Protein AF-A0A848KFV2-F1 (afdb_monomer_lite)

pLDDT: mean 74.49, std 20.36, range [24.44, 97.81]

Secondary structure (DSSP, 8-state):
---------HHHHHHHHHHHHHH-HHHHHHHTT-PPPSS-EEEETTEEEEHHHHHHHHHHHHHS----TTS---HHHHHHHHHHTT-EES---PPPHHHHHHHHHHHHHTTT----TT-HHHHHHHHHHHHT-GGGGT-TTTT-HHHHHHHHHHHHHT-GGGTTSSPPPTTS-HHHHHHHHHHHHSHHHHHHHHHHHHHH-SS--S---S----TT---S---STT--S------------PPPP--HHHHHHHHHHHHHHHSS---TTT---HHHHHGGGGTT--EEEESS-HHHH-S----GGGEEEE-HHHHHHHTSSSSPPPHHHHHHHHHHHHS--------

Foldseek 3Di:
DPLPDQDAALVLLVVLVVVCVVQDQVVLCVVLVHDAAAFKFWDDPLDTHRQQSSSQSRSCVVPVDGDHPVSDDDCVVSCVVCVVNVIHMGHPLDQALLLLLLLLLVCVVVVLDQDDLPDVSLQVSLVLQLVQDSCCVRHVLRSHSVVSSVLSVLLSLLAPVNCPVDHRPCPNDDSSNLSNVVCVVPVVVSNVVNVVSVVVSYPDPPDDPDDDDDPDPDPPDDDDPPDDPDDDDDDDDDDDDDDDDDPPVLLVVLQVVCCVPPVALAFPQPRDQQCVVPNPVRVSDWDWAFLPHCVSPPDDPDDSVRIGTHHPVLVVVQPPDSHGDGSVRSSVVVVVVPPDPDDDPDD

Radius of gyration: 24.57 Å; chains: 1; bounding box: 62×64×72 Å

InterPro domains:
  IPR002711 HNH endonuclease [PF01844] (267-320)
  IPR003615 HNH nuclease [SM00507] (254-316)
  IPR003615 HNH nuclease [cd00085] (267-319)
  IPR058807 ScoMcrA-like, N-terminal head domain [PF26345] (9-90)

Sequence (347 aa):
MPTTRPQFDRRSVLQAIAECDRVGRTAFLQDSNFKQARKFYLMHNGRGYDSKAIAGVAHRYATDERLEWDDFTGGEALVKRFRDLGFEVTGDDKWQWDELLLACDLLHLNAWQPLRESDDRVAALSSFLRSQSPISLYIDDFRSSSSVHHKLEDLRTAHPDRVGQGQPTKKGGELTAQMAAAFVANPDQMHANAQELWASGSLGLGDSDGLVGTPDGAPSDVDSPDALTQAVEGRVRQRLVKTRERSGALRSEKMVQARERRGTIACETCDFDFEVVYGELGAGFIHVHHVVPLHFSGEVETTLEHLVLLCANCHQMIHRGPSWKTPEELRGIILASRAPTNANPTE

Structure (mmCIF, N/CA/C/O backbone):
data_AF-A0A848KFV2-F1
#
_entry.id   AF-A0A848KFV2-F1
#
loop_
_atom_site.group_PDB
_atom_site.id
_atom_site.type_symbol
_atom_site.label_atom_id
_atom_site.label_alt_id
_atom_site.label_comp_id
_atom_site.label_asym_id
_atom_site.label_entity_id
_atom_site.label_seq_id
_atom_site.pdbx_PDB_ins_code
_atom_site.Cartn_x
_atom_site.Cartn_y
_atom_site.Cartn_z
_atom_site.occupancy
_atom_site.B_iso_or_equiv
_atom_site.auth_seq_id
_atom_site.auth_comp_id
_atom_site.auth_asym_id
_atom_site.auth_atom_id
_atom_site.pdbx_PDB_model_num
ATOM 1 N N . MET A 1 1 ? 7.689 29.200 16.874 1.00 36.62 1 MET A N 1
ATOM 2 C CA . MET A 1 1 ? 6.231 29.175 17.102 1.00 36.62 1 MET A CA 1
ATOM 3 C C . MET A 1 1 ? 5.915 27.831 17.735 1.00 36.62 1 MET A C 1
ATOM 5 O O . MET A 1 1 ? 6.436 26.848 17.213 1.00 36.62 1 MET A O 1
ATOM 9 N N . PRO A 1 2 ? 5.215 27.759 18.877 1.00 40.84 2 PRO A N 1
ATOM 10 C CA . PRO A 1 2 ? 4.899 26.475 19.487 1.00 40.84 2 PRO A CA 1
ATOM 11 C C . PRO A 1 2 ? 3.929 25.746 18.558 1.00 40.84 2 PRO A C 1
ATOM 13 O O . PRO A 1 2 ? 2.866 26.266 18.249 1.00 40.84 2 PRO A O 1
ATOM 16 N N . THR A 1 3 ? 4.325 24.581 18.057 1.00 52.91 3 THR A N 1
ATOM 17 C CA . THR A 1 3 ? 3.469 23.724 17.239 1.00 52.91 3 THR A CA 1
ATOM 18 C C . THR A 1 3 ? 2.500 23.004 18.164 1.00 52.91 3 THR A C 1
ATOM 20 O O . THR A 1 3 ? 2.851 22.011 18.807 1.00 52.91 3 THR A O 1
ATOM 23 N N . THR A 1 4 ? 1.285 23.530 18.291 1.00 61.53 4 THR A N 1
ATOM 24 C CA . THR A 1 4 ? 0.241 22.884 19.084 1.00 61.53 4 THR A CA 1
ATOM 25 C C . THR A 1 4 ? -0.080 21.541 18.441 1.00 61.53 4 THR A C 1
ATOM 27 O O . THR A 1 4 ? -0.542 21.460 17.304 1.00 61.53 4 THR A O 1
ATOM 30 N N . ARG A 1 5 ? 0.224 20.443 19.141 1.00 70.62 5 ARG A N 1
ATOM 31 C CA . ARG A 1 5 ? -0.117 19.105 18.653 1.00 70.62 5 ARG A CA 1
ATOM 32 C C . ARG A 1 5 ? -1.643 18.986 18.660 1.00 70.62 5 ARG A C 1
ATOM 34 O O . ARG A 1 5 ? -2.226 19.143 19.733 1.00 70.62 5 ARG A O 1
ATOM 41 N N . PRO A 1 6 ? -2.287 18.678 17.524 1.00 78.56 6 PRO A N 1
ATOM 42 C CA . PRO A 1 6 ? -3.735 18.582 17.484 1.00 78.56 6 PRO A CA 1
ATOM 43 C C . PRO A 1 6 ? -4.195 17.438 18.396 1.00 78.56 6 PRO A C 1
ATOM 45 O O . PRO A 1 6 ? -3.734 16.298 18.284 1.00 78.56 6 PRO A O 1
ATOM 48 N N . GLN A 1 7 ? -5.079 17.768 19.331 1.00 87.38 7 GLN A N 1
ATOM 49 C CA . GLN A 1 7 ? -5.690 16.830 20.272 1.00 87.38 7 GLN A CA 1
ATOM 50 C C . GLN A 1 7 ? -7.103 16.501 19.806 1.00 87.38 7 GLN A C 1
ATOM 52 O O . GLN A 1 7 ? -7.954 17.378 19.786 1.00 87.38 7 GLN A O 1
ATOM 57 N N . PHE A 1 8 ? -7.343 15.256 19.413 1.00 92.31 8 PHE A N 1
ATOM 58 C CA . PHE A 1 8 ? -8.659 14.770 19.006 1.00 92.31 8 PHE A CA 1
ATOM 59 C C . PHE A 1 8 ? -8.759 13.261 19.244 1.00 92.31 8 PHE A C 1
ATOM 61 O O . PHE A 1 8 ? -7.736 12.561 19.326 1.00 92.31 8 PHE A O 1
ATOM 68 N N . ASP A 1 9 ? -9.983 12.759 19.358 1.00 92.88 9 ASP A N 1
ATOM 69 C CA . ASP A 1 9 ? -10.293 11.343 19.521 1.00 92.88 9 ASP A CA 1
ATOM 70 C C . ASP A 1 9 ? -11.142 10.834 18.348 1.00 92.88 9 ASP A C 1
ATOM 72 O O . ASP A 1 9 ? -11.451 11.560 17.402 1.00 92.88 9 ASP A O 1
ATOM 76 N N . ARG A 1 10 ? -11.504 9.549 18.372 1.00 92.25 10 ARG A N 1
ATOM 77 C CA . ARG A 1 10 ? -12.282 8.958 17.279 1.00 92.25 10 ARG A CA 1
ATOM 78 C C . ARG A 1 10 ? -13.655 9.622 17.129 1.00 92.25 10 ARG A C 1
ATOM 80 O O . ARG A 1 10 ? -14.129 9.779 16.007 1.00 92.25 10 ARG A O 1
ATOM 87 N N . ARG A 1 11 ? -14.295 10.005 18.236 1.00 95.62 11 ARG A N 1
ATOM 88 C CA . ARG A 1 11 ? -15.631 10.609 18.237 1.00 95.62 11 ARG A CA 1
ATOM 89 C C . ARG A 1 11 ? -15.591 11.999 17.612 1.00 95.62 11 ARG A C 1
ATOM 91 O O . ARG A 1 11 ? -16.416 12.283 16.748 1.00 95.62 11 ARG A O 1
ATOM 98 N N . SER A 1 12 ? -14.625 12.827 17.995 1.00 95.44 12 SER A N 1
ATOM 99 C CA . SER A 1 12 ? -14.505 14.191 17.487 1.00 95.44 12 SER A CA 1
ATOM 100 C C . SER A 1 12 ? -14.145 14.225 15.996 1.00 95.44 12 SER A C 1
ATOM 102 O O . SER A 1 12 ? -14.629 15.083 15.259 1.00 95.44 12 SER A O 1
ATOM 104 N N . VAL A 1 13 ? -13.402 13.224 15.506 1.00 95.62 13 VAL A N 1
ATOM 105 C CA . VAL A 1 13 ? -13.166 13.026 14.065 1.00 95.62 13 VAL A CA 1
ATOM 106 C C . VAL A 1 13 ? -14.455 12.687 13.313 1.00 95.62 13 VAL A C 1
ATOM 108 O O . VAL A 1 13 ? -14.715 13.281 12.270 1.00 95.62 13 VAL A O 1
ATOM 111 N N . LEU A 1 14 ? -15.296 11.788 13.834 1.00 92.38 14 LEU A N 1
ATOM 112 C CA . LEU A 1 14 ? -16.588 11.481 13.202 1.00 92.38 14 LEU A CA 1
ATOM 113 C C . LEU A 1 14 ? -17.525 12.694 13.186 1.00 92.38 14 LEU A C 1
ATOM 115 O O . LEU A 1 14 ? -18.246 12.888 12.212 1.00 92.38 14 LEU A O 1
ATOM 119 N N . GLN A 1 15 ? -17.496 13.532 14.226 1.00 95.56 15 GLN A N 1
ATOM 120 C CA . GLN A 1 15 ? -18.260 14.784 14.250 1.00 95.56 15 GLN A CA 1
ATOM 121 C C . GLN A 1 15 ? -17.776 15.762 13.174 1.00 95.56 15 GLN A C 1
ATOM 123 O O . GLN A 1 15 ? -18.596 16.340 12.464 1.00 95.56 15 GLN A O 1
ATOM 128 N N . ALA A 1 16 ? -16.459 15.900 12.999 1.00 95.81 16 ALA A N 1
ATOM 129 C CA . ALA A 1 16 ? -15.881 16.715 11.933 1.00 95.81 16 ALA A CA 1
ATOM 130 C C . ALA A 1 16 ? -16.256 16.200 10.531 1.00 95.81 16 ALA A C 1
ATOM 132 O O . ALA A 1 16 ? -16.573 16.997 9.649 1.00 95.81 16 ALA A O 1
ATOM 133 N N . ILE A 1 17 ? -16.270 14.877 10.333 1.00 92.31 17 ILE A N 1
ATOM 134 C CA . ILE A 1 17 ? -16.731 14.249 9.086 1.00 92.31 17 ILE A CA 1
ATOM 135 C C . ILE A 1 17 ? -18.209 14.563 8.839 1.00 92.31 17 ILE A C 1
ATOM 137 O O . ILE A 1 17 ? -18.549 15.059 7.768 1.00 92.31 17 ILE A O 1
ATOM 141 N N . ALA A 1 18 ? -19.073 14.351 9.835 1.00 89.94 18 ALA A N 1
ATOM 142 C CA . ALA A 1 18 ? -20.504 14.622 9.720 1.00 89.94 18 ALA A CA 1
ATOM 143 C C . ALA A 1 18 ? -20.797 16.107 9.437 1.00 89.94 18 ALA A C 1
ATOM 145 O O . ALA A 1 18 ? -21.705 16.432 8.672 1.00 89.94 18 ALA A O 1
ATOM 146 N N . GLU A 1 19 ? -20.017 17.024 10.018 1.00 93.88 19 GLU A N 1
ATOM 147 C CA . GLU A 1 19 ? -20.095 18.449 9.694 1.00 93.88 19 GLU A CA 1
ATOM 148 C C . GLU A 1 19 ? -19.719 18.706 8.233 1.00 93.88 19 GLU A C 1
ATOM 150 O O . GLU A 1 19 ? -20.485 19.366 7.532 1.00 93.88 19 GLU A O 1
ATOM 155 N N . CYS A 1 20 ? -18.600 18.147 7.763 1.00 90.56 20 CYS A N 1
ATOM 156 C CA . CYS A 1 20 ? -18.155 18.260 6.374 1.00 90.56 20 CYS A CA 1
ATOM 157 C C . CYS A 1 20 ? -19.189 17.698 5.386 1.00 90.56 20 CYS A C 1
ATOM 159 O O . CYS A 1 20 ? -19.472 18.330 4.368 1.00 90.56 20 CYS A O 1
ATOM 161 N N . ASP A 1 21 ? -19.812 16.563 5.707 1.00 84.44 21 ASP A N 1
ATOM 162 C CA . ASP A 1 21 ? -20.875 15.970 4.893 1.00 84.44 21 ASP A CA 1
ATOM 163 C C . ASP A 1 21 ? -22.123 16.860 4.833 1.00 84.44 21 ASP A C 1
ATOM 165 O O . ASP A 1 21 ? -22.719 17.014 3.767 1.00 84.44 21 ASP A O 1
ATOM 169 N N . ARG A 1 22 ? -22.498 17.485 5.957 1.00 90.25 22 ARG A N 1
ATOM 170 C CA . ARG A 1 22 ? -23.672 18.362 6.056 1.00 90.25 22 ARG A CA 1
ATOM 171 C C . ARG A 1 22 ? -23.498 19.679 5.300 1.00 90.25 22 ARG A C 1
ATOM 173 O O . ARG A 1 22 ? -24.454 20.149 4.689 1.00 90.25 22 ARG A O 1
ATOM 180 N N . VAL A 1 23 ? -22.325 20.311 5.391 1.00 88.50 23 VAL A N 1
ATOM 181 C CA . VAL A 1 23 ? -22.075 21.638 4.784 1.00 88.50 23 VAL A CA 1
ATOM 182 C C . VAL A 1 23 ? -21.467 21.551 3.384 1.00 88.50 23 VAL A C 1
ATOM 184 O O . VAL A 1 23 ? -21.531 22.509 2.617 1.00 88.50 23 VAL A O 1
ATOM 187 N N . GLY A 1 24 ? -20.903 20.398 3.030 1.00 82.12 24 GLY A N 1
ATOM 188 C CA . GLY A 1 24 ? -20.165 20.188 1.795 1.00 82.12 24 GLY A CA 1
ATOM 189 C C . GLY A 1 24 ? -18.708 20.648 1.890 1.00 82.12 24 GLY A C 1
ATOM 190 O O . GLY A 1 24 ? -18.368 21.636 2.540 1.00 82.12 24 GLY A O 1
ATOM 191 N N . ARG A 1 25 ? -17.827 19.941 1.174 1.00 83.44 25 ARG A N 1
ATOM 192 C CA . ARG A 1 25 ? -16.364 20.106 1.239 1.00 83.44 25 ARG A CA 1
ATOM 193 C C . ARG A 1 25 ? -15.884 21.544 1.015 1.00 83.44 25 ARG A C 1
ATOM 195 O O . ARG A 1 25 ? -15.031 22.021 1.756 1.00 83.44 25 ARG A O 1
ATOM 202 N N . THR A 1 26 ? -16.417 22.238 0.007 1.00 84.31 26 THR A N 1
ATOM 203 C CA . THR A 1 26 ? -16.001 23.616 -0.311 1.00 84.31 26 THR A CA 1
ATOM 204 C C . THR A 1 26 ? -16.318 24.576 0.832 1.00 84.31 26 THR A C 1
ATOM 206 O O . THR A 1 26 ? -15.444 25.342 1.232 1.00 84.31 26 THR A O 1
ATOM 209 N N . ALA A 1 27 ? -17.535 24.504 1.382 1.00 85.69 27 ALA A N 1
ATOM 210 C CA . ALA A 1 27 ? -17.944 25.352 2.497 1.00 85.69 27 ALA A CA 1
ATOM 211 C C . ALA A 1 27 ? -17.160 24.994 3.767 1.00 85.69 27 ALA A C 1
ATOM 213 O O . ALA A 1 27 ? -16.642 25.875 4.439 1.00 85.69 27 ALA A O 1
ATOM 214 N N . PHE A 1 28 ? -16.957 23.698 4.027 1.00 90.81 28 PHE A N 1
ATOM 215 C CA . PHE A 1 28 ? -16.182 23.210 5.170 1.00 90.81 28 PHE A CA 1
ATOM 216 C C . PHE A 1 28 ? -14.749 23.762 5.200 1.00 90.81 28 PHE A C 1
ATOM 218 O O . PHE A 1 28 ? -14.267 24.191 6.250 1.00 90.81 28 PHE A O 1
ATOM 225 N N . LEU A 1 29 ? -14.071 23.772 4.045 1.00 88.31 29 LEU A N 1
ATOM 226 C CA . LEU A 1 29 ? -12.719 24.318 3.909 1.00 88.31 29 LEU A CA 1
ATOM 227 C C . LEU A 1 29 ? -12.689 25.838 4.106 1.00 88.31 29 LEU A C 1
ATOM 229 O O . LEU A 1 29 ? -11.779 26.338 4.764 1.00 88.31 29 LEU A O 1
ATOM 233 N N . GLN A 1 30 ? -13.677 26.560 3.571 1.00 87.12 30 GLN A N 1
ATOM 234 C CA . GLN A 1 30 ? -13.789 28.013 3.732 1.00 87.12 30 GLN A CA 1
ATOM 235 C C . GLN A 1 30 ? -14.064 28.404 5.189 1.00 87.12 30 GLN A C 1
ATOM 237 O O . GLN A 1 30 ? -13.324 29.210 5.748 1.00 87.12 30 GLN A O 1
ATOM 242 N N . ASP A 1 31 ? -15.062 27.784 5.821 1.00 80.81 31 ASP A N 1
ATOM 243 C CA . ASP A 1 31 ? -15.493 28.086 7.193 1.00 80.81 31 ASP A CA 1
ATOM 244 C C . ASP A 1 31 ? -14.424 27.741 8.233 1.00 80.81 31 ASP A C 1
ATOM 246 O O . ASP A 1 31 ? -14.322 28.383 9.280 1.00 80.81 31 ASP A O 1
ATOM 250 N N . SER A 1 32 ? -13.614 26.724 7.938 1.00 77.56 32 SER A N 1
ATOM 251 C CA . SER A 1 32 ? -12.517 26.285 8.800 1.00 77.56 32 SER A CA 1
ATOM 252 C C . SER A 1 32 ? -11.172 26.918 8.423 1.00 77.56 32 SER A C 1
ATOM 254 O O . SER A 1 32 ? -10.175 26.597 9.053 1.00 77.56 32 SER A O 1
ATOM 256 N N . ASN A 1 33 ? -11.128 27.781 7.398 1.00 86.06 33 ASN A N 1
ATOM 257 C CA . ASN A 1 33 ? -9.921 28.447 6.892 1.00 86.06 33 ASN A CA 1
ATOM 258 C C . ASN A 1 33 ? -8.767 27.484 6.508 1.00 86.06 33 ASN A C 1
ATOM 260 O O . ASN A 1 33 ? -7.575 27.772 6.653 1.00 86.06 33 ASN A O 1
ATOM 264 N N . PHE A 1 34 ? -9.121 26.329 5.937 1.00 87.50 34 PHE A N 1
ATOM 265 C CA . PHE A 1 34 ? -8.169 25.354 5.401 1.00 87.50 34 PHE A CA 1
ATOM 266 C C . PHE A 1 34 ? -8.128 25.372 3.873 1.00 87.50 34 PHE A C 1
ATOM 268 O O . PHE A 1 34 ? -9.098 25.668 3.180 1.00 87.50 34 PHE A O 1
ATOM 275 N N . LYS A 1 35 ? -6.975 24.978 3.327 1.00 86.19 35 LYS A N 1
ATOM 276 C CA . LYS A 1 35 ? -6.808 24.701 1.895 1.00 86.19 35 LYS A CA 1
ATOM 277 C C . LYS A 1 35 ? -7.001 23.216 1.615 1.00 86.19 35 LYS A C 1
ATOM 279 O O . LYS A 1 35 ? -6.773 22.380 2.490 1.00 86.19 35 LYS A O 1
ATOM 284 N N . GLN A 1 36 ? -7.325 22.903 0.363 1.00 84.06 36 GLN A N 1
ATOM 285 C CA . GLN A 1 36 ? -7.373 21.532 -0.131 1.00 84.06 36 GLN A CA 1
ATOM 286 C C . GLN A 1 36 ? -6.058 20.784 0.151 1.00 84.06 36 GLN A C 1
ATOM 288 O O . GLN A 1 36 ? -4.952 21.309 -0.039 1.00 84.06 36 GLN A O 1
ATOM 293 N N . ALA A 1 37 ? -6.181 19.542 0.608 1.00 83.12 37 ALA A N 1
ATOM 294 C CA . ALA A 1 37 ? -5.068 18.653 0.853 1.00 83.12 37 ALA A CA 1
ATOM 295 C C . ALA A 1 37 ? -4.404 18.240 -0.466 1.00 83.12 37 ALA A C 1
ATOM 297 O O . ALA A 1 37 ? -5.057 17.921 -1.453 1.00 83.12 37 ALA A O 1
ATOM 298 N N . ARG A 1 38 ? -3.069 18.215 -0.466 1.00 75.50 38 ARG A N 1
ATOM 299 C CA . ARG A 1 38 ? -2.275 17.805 -1.638 1.00 75.50 38 ARG A CA 1
ATOM 300 C C . ARG A 1 38 ? -1.805 16.352 -1.594 1.00 75.50 38 ARG A C 1
ATOM 302 O O . ARG A 1 38 ? -1.397 15.823 -2.613 1.00 75.50 38 ARG A O 1
ATOM 309 N N . LYS A 1 39 ? -1.786 15.733 -0.408 1.00 75.44 39 LYS A N 1
ATOM 310 C CA . LYS A 1 39 ? -1.131 14.428 -0.194 1.00 75.44 39 LYS A CA 1
ATOM 311 C C . LYS A 1 39 ? -1.906 13.491 0.729 1.00 75.44 39 LYS A C 1
ATOM 313 O O . LYS A 1 39 ? -2.009 12.301 0.456 1.00 75.44 39 LYS A O 1
ATOM 318 N N . PHE A 1 40 ? -2.430 14.025 1.828 1.00 83.88 40 PHE A N 1
ATOM 319 C CA . PHE A 1 40 ? -3.034 13.225 2.888 1.00 83.88 40 PHE A CA 1
ATOM 320 C C . PHE A 1 40 ? -4.536 13.493 2.963 1.00 83.88 40 PHE A C 1
ATOM 322 O O . PHE A 1 40 ? -4.955 14.606 3.277 1.00 83.88 40 PHE A O 1
ATOM 329 N N . TYR A 1 41 ? -5.314 12.453 2.717 1.00 84.69 41 TYR A N 1
ATOM 330 C CA . TYR A 1 41 ? -6.761 12.408 2.794 1.00 84.69 41 TYR A CA 1
ATOM 331 C C . TYR A 1 41 ? -7.163 11.343 3.805 1.00 84.69 41 TYR A C 1
ATOM 333 O O . TYR A 1 41 ? -6.629 10.238 3.790 1.00 84.69 41 TYR A O 1
ATOM 341 N N . LEU A 1 42 ? -8.080 11.682 4.699 1.00 87.38 42 LEU A N 1
ATOM 342 C CA . LEU A 1 42 ? -8.732 10.722 5.579 1.00 87.38 42 LEU A CA 1
ATOM 343 C C . LEU A 1 42 ? -9.807 9.986 4.773 1.00 87.38 42 LEU A C 1
ATOM 345 O O . LEU A 1 42 ? -10.619 10.646 4.129 1.00 87.38 42 LEU A O 1
ATOM 349 N N . MET A 1 43 ? -9.825 8.657 4.814 1.00 80.75 43 MET A N 1
ATOM 350 C CA . MET A 1 43 ? -10.820 7.840 4.122 1.00 80.75 43 MET A CA 1
ATOM 351 C C . MET A 1 43 ? -11.886 7.364 5.111 1.00 80.75 43 MET A C 1
ATOM 353 O O . MET A 1 43 ? -11.577 6.781 6.152 1.00 80.75 43 MET A O 1
ATOM 357 N N . HIS A 1 44 ? -13.154 7.613 4.787 1.00 78.06 44 HIS A N 1
ATOM 358 C CA . HIS A 1 44 ? -14.296 7.139 5.566 1.00 78.06 44 HIS A CA 1
ATOM 359 C C . HIS A 1 44 ? -15.481 6.843 4.641 1.00 78.06 44 HIS A C 1
ATOM 361 O O . HIS A 1 44 ? -15.849 7.684 3.825 1.00 78.06 44 HIS A O 1
ATOM 367 N N . ASN A 1 45 ? -16.054 5.637 4.737 1.00 72.31 45 ASN A N 1
ATOM 368 C CA . ASN A 1 45 ? -17.174 5.167 3.904 1.00 72.31 45 ASN A CA 1
ATOM 369 C C . ASN A 1 45 ? -16.960 5.401 2.395 1.00 72.31 45 ASN A C 1
ATOM 371 O O . ASN A 1 45 ? -17.842 5.882 1.689 1.00 72.31 45 ASN A O 1
ATOM 375 N N . GLY A 1 46 ? -15.746 5.116 1.907 1.00 63.16 46 GLY A N 1
ATOM 376 C CA . GLY A 1 46 ? -15.376 5.285 0.497 1.00 63.16 46 GLY A CA 1
ATOM 377 C C . GLY A 1 46 ? -15.166 6.736 0.043 1.00 63.16 46 GLY A C 1
ATOM 378 O O . GLY A 1 46 ? -14.881 6.960 -1.130 1.00 63.16 46 GLY A O 1
ATOM 379 N N . ARG A 1 47 ? -15.268 7.722 0.945 1.00 71.38 47 ARG A N 1
ATOM 380 C CA . ARG A 1 47 ? -15.057 9.147 0.652 1.00 71.38 47 ARG A CA 1
ATOM 381 C C . ARG A 1 47 ? -13.759 9.653 1.277 1.00 71.38 47 ARG A C 1
ATOM 383 O O . ARG A 1 47 ? -13.397 9.262 2.386 1.00 71.38 47 ARG A O 1
ATOM 390 N N . GLY A 1 48 ? -13.070 10.529 0.554 1.00 79.44 48 GLY A N 1
ATOM 391 C CA . GLY A 1 48 ? -11.849 11.202 0.988 1.00 79.44 48 GLY A CA 1
ATOM 392 C C . GLY A 1 48 ? -12.116 12.600 1.547 1.00 79.44 48 GLY A C 1
ATOM 393 O O . GLY A 1 48 ? -12.823 13.399 0.931 1.00 79.44 48 GLY A O 1
ATOM 394 N N . TYR A 1 49 ? -11.496 12.909 2.685 1.00 87.06 49 TYR A N 1
ATOM 395 C CA . TYR A 1 49 ? -11.616 14.184 3.395 1.00 87.06 49 TYR A CA 1
ATOM 396 C C . TYR A 1 49 ? -10.240 14.813 3.629 1.00 87.06 49 TYR A C 1
ATOM 398 O O . TYR A 1 49 ? -9.271 14.112 3.920 1.00 87.06 49 TYR A O 1
ATOM 406 N N . ASP A 1 50 ? -10.127 16.138 3.525 1.00 89.94 50 ASP A N 1
ATOM 407 C CA . ASP A 1 50 ? -8.858 16.852 3.702 1.00 89.94 50 ASP A CA 1
ATOM 408 C C . ASP A 1 50 ? -8.335 16.684 5.141 1.00 89.94 50 ASP A C 1
ATOM 410 O O . ASP A 1 50 ? -8.896 17.235 6.091 1.00 89.94 50 ASP A O 1
ATOM 414 N N . SER A 1 51 ? -7.251 15.917 5.319 1.00 89.88 51 SER A N 1
ATOM 415 C CA . SER A 1 51 ? -6.884 15.383 6.641 1.00 89.88 51 SER A CA 1
ATOM 416 C C . SER A 1 51 ? -6.581 16.466 7.679 1.00 89.88 51 SER A C 1
ATOM 418 O O . SER A 1 51 ? -6.968 16.328 8.837 1.00 89.88 51 SER A O 1
ATOM 420 N N . LYS A 1 52 ? -5.947 17.574 7.270 1.00 90.88 52 LYS A N 1
ATOM 421 C CA . LYS A 1 52 ? -5.689 18.731 8.145 1.00 90.88 52 LYS A CA 1
ATOM 422 C C . LYS A 1 52 ? -6.968 19.455 8.557 1.00 90.88 52 LYS A C 1
ATOM 424 O O . LYS A 1 52 ? -7.097 19.815 9.719 1.00 90.88 52 LYS A O 1
ATOM 429 N N . ALA A 1 53 ? -7.906 19.636 7.629 1.00 92.19 53 ALA A N 1
ATOM 430 C CA . ALA A 1 53 ? -9.160 20.322 7.915 1.00 92.19 53 ALA A CA 1
ATOM 431 C C . ALA A 1 53 ? -10.016 19.503 8.890 1.00 92.19 53 ALA A C 1
ATOM 433 O O . ALA A 1 53 ? -10.496 20.033 9.890 1.00 92.19 53 ALA A O 1
ATOM 434 N N . ILE A 1 54 ? -10.117 18.187 8.662 1.00 94.69 54 ILE A N 1
ATOM 435 C CA . ILE A 1 54 ? -10.784 17.282 9.604 1.00 94.69 54 ILE A CA 1
ATOM 436 C C . ILE A 1 54 ? -10.101 17.318 10.968 1.00 94.69 54 ILE A C 1
ATOM 438 O O . ILE A 1 54 ? -10.786 17.408 11.977 1.00 94.69 54 ILE A O 1
ATOM 442 N N . ALA A 1 55 ? -8.770 17.295 11.020 1.00 93.38 55 ALA A N 1
ATOM 443 C CA . ALA A 1 55 ? -8.038 17.352 12.280 1.00 93.38 55 ALA A CA 1
ATOM 444 C C . ALA A 1 55 ? -8.260 18.660 13.051 1.00 93.38 55 ALA A C 1
ATOM 446 O O . ALA A 1 55 ? -8.427 18.620 14.267 1.00 93.38 55 ALA A O 1
ATOM 447 N N . GLY A 1 56 ? -8.281 19.806 12.362 1.00 92.56 56 GLY A N 1
ATOM 448 C CA . GLY A 1 56 ? -8.539 21.110 12.976 1.00 92.56 56 GLY A CA 1
ATOM 449 C C . GLY A 1 56 ? -9.948 21.206 13.558 1.00 92.56 56 GLY A C 1
ATOM 450 O O . GLY A 1 56 ? -10.124 21.616 14.704 1.00 92.56 56 GLY A O 1
ATOM 451 N N . VAL A 1 57 ? -10.954 20.737 12.818 1.00 93.94 57 VAL A N 1
ATOM 452 C CA . VAL A 1 57 ? -12.342 20.713 13.302 1.00 93.94 57 VAL A CA 1
ATOM 453 C C . VAL A 1 57 ? -12.547 19.667 14.402 1.00 93.94 57 VAL A C 1
ATOM 455 O O . VAL A 1 57 ? -13.228 19.934 15.389 1.00 93.94 57 VAL A O 1
ATOM 458 N N . ALA A 1 58 ? -11.920 18.497 14.289 1.00 94.94 58 ALA A N 1
ATOM 459 C CA . ALA A 1 58 ? -11.962 17.463 15.320 1.00 94.94 58 ALA A CA 1
ATOM 460 C C . ALA A 1 58 ? -11.284 17.913 16.619 1.00 94.94 58 ALA A C 1
ATOM 462 O O . ALA A 1 58 ? -11.706 17.502 17.700 1.00 94.94 58 ALA A O 1
ATOM 463 N N . HIS A 1 59 ? -10.250 18.751 16.524 1.00 93.25 59 HIS A N 1
ATOM 464 C CA . HIS A 1 59 ? -9.637 19.382 17.685 1.00 93.25 59 HIS A CA 1
ATOM 465 C C . HIS A 1 59 ? -10.614 20.329 18.374 1.00 93.25 59 HIS A C 1
ATOM 467 O O . HIS A 1 59 ? -10.864 20.170 19.562 1.00 93.25 59 HIS A O 1
ATOM 473 N N . ARG A 1 60 ? -11.271 21.207 17.606 1.00 93.62 60 ARG A N 1
ATOM 474 C CA . ARG A 1 60 ? -12.317 22.104 18.116 1.00 93.62 60 ARG A CA 1
ATOM 475 C C . ARG A 1 60 ? -13.426 21.356 18.850 1.00 93.62 60 ARG A C 1
ATOM 477 O O . ARG A 1 60 ? -13.838 21.788 19.914 1.00 93.62 60 ARG A O 1
ATOM 484 N N . TYR A 1 61 ? -13.877 20.216 18.329 1.00 93.38 61 TYR A N 1
ATOM 485 C CA . TYR A 1 61 ? -14.869 19.380 19.017 1.00 93.38 61 TYR A CA 1
ATOM 486 C C . TYR A 1 61 ? -14.369 18.745 20.323 1.00 93.38 61 TYR A C 1
ATOM 488 O O . TYR A 1 61 ? -15.186 18.373 21.160 1.00 93.38 61 TYR A O 1
ATOM 496 N N . ALA A 1 62 ? -13.056 18.571 20.480 1.00 92.56 62 ALA A N 1
ATOM 497 C CA . ALA A 1 62 ? -12.455 17.936 21.648 1.00 92.56 62 ALA A CA 1
ATOM 498 C C . ALA A 1 62 ? -12.009 18.939 22.727 1.00 92.56 62 ALA A C 1
ATOM 500 O O . ALA A 1 62 ? -11.981 18.576 23.900 1.00 92.56 62 ALA A O 1
ATOM 501 N N . THR A 1 63 ? -11.631 20.162 22.345 1.00 90.94 63 THR A N 1
ATOM 502 C CA . THR A 1 63 ? -10.993 21.144 23.242 1.00 90.94 63 THR A CA 1
ATOM 503 C C . THR A 1 63 ? -11.673 22.511 23.271 1.00 90.94 63 THR A C 1
ATOM 505 O O . THR A 1 63 ? -11.255 23.357 24.053 1.00 90.94 63 THR A O 1
ATOM 508 N N . ASP A 1 64 ? -12.675 22.754 22.419 1.00 88.31 64 ASP A N 1
ATOM 509 C CA . ASP A 1 64 ? -13.258 24.075 22.128 1.00 88.31 64 ASP A CA 1
ATOM 510 C C . ASP A 1 64 ? -12.262 25.114 21.555 1.00 88.31 64 ASP A C 1
ATOM 512 O O . ASP A 1 64 ? -12.630 26.262 21.291 1.00 88.31 64 ASP A O 1
ATOM 516 N N . GLU A 1 65 ? -11.018 24.717 21.264 1.00 88.75 65 GLU A N 1
ATOM 517 C CA . GLU A 1 65 ? -9.989 25.569 20.659 1.00 88.75 65 GLU A CA 1
ATOM 518 C C . GLU A 1 65 ? -9.945 25.408 19.131 1.00 88.75 65 GLU A C 1
ATOM 520 O O . GLU A 1 65 ? -10.156 24.326 18.580 1.00 88.75 65 GLU A O 1
ATOM 525 N N . ARG A 1 66 ? -9.657 26.495 18.406 1.00 86.00 66 ARG A N 1
ATOM 526 C CA . ARG A 1 66 ? -9.509 26.462 16.942 1.00 86.00 66 ARG A CA 1
ATOM 527 C C . ARG A 1 66 ? -8.042 26.316 16.554 1.00 86.00 66 ARG A C 1
ATOM 529 O O . ARG A 1 66 ? -7.205 27.043 17.075 1.00 86.00 66 ARG A O 1
ATOM 536 N N . LEU A 1 67 ? -7.778 25.420 15.603 1.00 87.25 67 LEU A N 1
ATOM 537 C CA . LEU A 1 67 ? -6.494 25.315 14.910 1.00 87.25 67 LEU A CA 1
ATOM 538 C C . LEU A 1 67 ? -6.653 25.715 13.448 1.00 87.25 67 LEU A C 1
ATOM 540 O O . LEU A 1 67 ? -7.655 25.381 12.812 1.00 87.25 67 LEU A O 1
ATOM 544 N N . GLU A 1 68 ? -5.624 26.365 12.931 1.00 81.19 68 GLU A N 1
ATOM 545 C CA . GLU A 1 68 ? -5.497 26.875 11.573 1.00 81.19 68 GLU A CA 1
ATOM 546 C C . GLU A 1 68 ? -4.491 26.037 10.769 1.00 81.19 68 GLU A C 1
ATOM 548 O O . GLU A 1 68 ? -3.806 25.150 11.281 1.00 81.19 68 GLU A O 1
ATOM 553 N N . TRP A 1 69 ? -4.396 26.271 9.459 1.00 77.44 69 TRP A N 1
ATOM 554 C CA . TRP A 1 69 ? -3.556 25.453 8.570 1.00 77.44 69 TRP A CA 1
ATOM 555 C C . TRP A 1 69 ? -2.051 25.485 8.902 1.00 77.44 69 TRP A C 1
ATOM 557 O O . TRP A 1 69 ? -1.334 24.531 8.555 1.00 77.44 69 TRP A O 1
ATOM 567 N N . ASP A 1 70 ? -1.575 26.562 9.527 1.00 80.88 70 ASP A N 1
ATOM 568 C CA . ASP A 1 70 ? -0.188 26.822 9.921 1.00 80.88 70 ASP A CA 1
ATOM 569 C C . ASP A 1 70 ? 0.192 26.199 11.273 1.00 80.88 70 ASP A C 1
ATOM 571 O O . ASP A 1 70 ? 1.379 25.965 11.511 1.00 80.88 70 ASP A O 1
ATOM 575 N N . ASP A 1 71 ? -0.789 25.781 12.078 1.00 79.62 71 ASP A N 1
ATOM 576 C CA . ASP A 1 71 ? -0.565 24.993 13.298 1.00 79.62 71 ASP A CA 1
ATOM 577 C C . ASP A 1 71 ? -0.085 23.558 13.001 1.00 79.62 71 ASP A C 1
ATOM 579 O O . ASP A 1 71 ? 0.468 22.865 13.859 1.00 79.62 71 ASP A O 1
ATOM 583 N N . PHE A 1 72 ? -0.248 23.090 11.757 1.00 77.44 72 PHE A N 1
ATOM 584 C CA . PHE A 1 72 ? 0.106 21.730 11.346 1.00 77.44 72 PHE A CA 1
ATOM 585 C C . PHE A 1 72 ? 1.459 21.657 10.628 1.00 77.44 72 PHE A C 1
ATOM 587 O O . PHE A 1 72 ? 1.555 21.895 9.414 1.00 77.44 72 PHE A O 1
ATOM 594 N N . THR A 1 73 ? 2.485 21.160 11.323 1.00 68.19 73 THR A N 1
ATOM 595 C CA . THR A 1 73 ? 3.795 20.823 10.738 1.00 68.19 73 THR A CA 1
ATOM 596 C C . THR A 1 73 ? 3.928 19.332 10.428 1.00 68.19 73 THR A C 1
ATOM 598 O O . THR A 1 73 ? 3.911 18.510 11.341 1.00 68.19 73 THR A O 1
ATOM 601 N N . GLY A 1 74 ? 4.133 18.991 9.150 1.00 63.66 74 GLY A N 1
ATOM 602 C CA . GLY A 1 74 ? 4.330 17.608 8.692 1.00 63.66 74 GLY A CA 1
ATOM 603 C C . GLY A 1 74 ? 3.048 16.764 8.742 1.00 63.66 74 GLY A C 1
ATOM 604 O O . GLY A 1 74 ? 2.371 16.678 9.759 1.00 63.66 74 GLY A O 1
ATOM 605 N N . GLY A 1 75 ? 2.676 16.131 7.626 1.00 70.94 75 GLY A N 1
ATOM 606 C CA . GLY A 1 75 ? 1.446 15.326 7.572 1.00 70.94 75 GLY A CA 1
ATOM 607 C C . GLY A 1 75 ? 1.560 13.948 8.234 1.00 70.94 75 GLY A C 1
ATOM 608 O O . GLY A 1 75 ? 0.548 13.374 8.611 1.00 70.94 75 GLY A O 1
ATOM 609 N N . GLU A 1 76 ? 2.774 13.431 8.429 1.00 72.25 76 GLU A N 1
ATOM 610 C CA . GLU A 1 76 ? 3.018 12.057 8.897 1.00 72.25 76 GLU A CA 1
ATOM 611 C C . GLU A 1 76 ? 2.564 11.810 10.339 1.00 72.25 76 GLU A C 1
ATOM 613 O O . GLU A 1 76 ? 1.946 10.788 10.629 1.00 72.25 76 GLU A O 1
ATOM 618 N N . ALA A 1 77 ? 2.803 12.761 11.247 1.00 80.06 77 ALA A N 1
ATOM 619 C CA . ALA A 1 77 ? 2.336 12.648 12.629 1.00 80.06 77 ALA A CA 1
ATOM 620 C C . ALA A 1 77 ? 0.801 12.614 12.704 1.00 80.06 77 ALA A C 1
ATOM 622 O O . ALA A 1 77 ? 0.227 11.889 13.518 1.00 80.06 77 ALA A O 1
ATOM 623 N N . LEU A 1 78 ? 0.145 13.369 11.820 1.00 85.19 78 LEU A N 1
ATOM 624 C CA . LEU A 1 78 ? -1.306 13.411 11.723 1.00 85.19 78 LEU A CA 1
ATOM 625 C C . LEU A 1 78 ? -1.869 12.114 11.127 1.00 85.19 78 LEU A C 1
ATOM 627 O O . LEU A 1 78 ? -2.814 11.549 11.672 1.00 85.19 78 LEU A O 1
ATOM 631 N N . VAL A 1 79 ? -1.241 11.601 10.065 1.00 83.94 79 VAL A N 1
ATOM 632 C CA . VAL A 1 79 ? -1.543 10.288 9.472 1.00 83.94 79 VAL A CA 1
ATOM 633 C C . VAL A 1 79 ? -1.447 9.188 10.525 1.00 83.94 79 VAL A C 1
ATOM 635 O O . VAL A 1 79 ? -2.388 8.414 10.687 1.00 83.94 79 VAL A O 1
ATOM 638 N N . LYS A 1 80 ? -0.344 9.146 11.284 1.00 85.31 80 LYS A N 1
ATOM 639 C CA . LYS A 1 80 ? -0.160 8.171 12.363 1.00 85.31 80 LYS A CA 1
ATOM 640 C C . LYS A 1 80 ? -1.288 8.266 13.389 1.00 85.31 80 LYS A C 1
ATOM 642 O O . LYS A 1 80 ? -1.865 7.247 13.742 1.00 85.31 80 LYS A O 1
ATOM 647 N N . ARG A 1 81 ? -1.643 9.478 13.826 1.00 88.62 81 ARG A N 1
ATOM 648 C CA . ARG A 1 81 ? -2.713 9.679 14.812 1.00 88.62 81 ARG A CA 1
ATOM 649 C C . ARG A 1 81 ? -4.070 9.179 14.314 1.00 88.62 81 ARG A C 1
ATOM 651 O O . ARG A 1 81 ? -4.771 8.516 15.065 1.00 88.62 81 ARG A O 1
ATOM 658 N N . PHE A 1 82 ? -4.442 9.471 13.072 1.00 88.81 82 PHE A N 1
ATOM 659 C CA . PHE A 1 82 ? -5.682 8.952 12.489 1.00 88.81 82 PHE A CA 1
ATOM 660 C C . PHE A 1 82 ? -5.684 7.419 12.392 1.00 88.81 82 PHE A C 1
ATOM 662 O O . PHE A 1 82 ? -6.693 6.801 12.730 1.00 88.81 82 PHE A O 1
ATOM 669 N N . ARG A 1 83 ? -4.554 6.803 12.015 1.00 86.00 83 ARG A N 1
ATOM 670 C CA . ARG A 1 83 ? -4.399 5.336 11.997 1.00 86.00 83 ARG A CA 1
ATOM 671 C C . ARG A 1 83 ? -4.518 4.723 13.389 1.00 86.00 83 ARG A C 1
ATOM 673 O O . ARG A 1 83 ? -5.229 3.738 13.548 1.00 86.00 83 ARG A O 1
ATOM 680 N N . ASP A 1 84 ? -3.900 5.342 14.397 1.00 86.88 84 ASP A N 1
ATOM 681 C CA . ASP A 1 84 ? -4.014 4.929 15.804 1.00 86.88 84 ASP A CA 1
ATOM 682 C C . ASP A 1 84 ? -5.482 4.989 16.297 1.00 86.88 84 ASP A C 1
ATOM 684 O O . ASP A 1 84 ? -5.872 4.240 17.187 1.00 86.88 84 ASP A O 1
ATOM 688 N N . LEU A 1 85 ? -6.319 5.846 15.693 1.00 88.00 85 LEU A N 1
ATOM 689 C CA . LEU A 1 85 ? -7.764 5.955 15.956 1.00 88.00 85 LEU A CA 1
ATOM 690 C C . LEU A 1 85 ? -8.632 5.037 15.069 1.00 88.00 85 LEU A C 1
ATOM 692 O O . LEU A 1 85 ? -9.863 5.098 15.139 1.00 88.00 85 LEU A O 1
ATOM 696 N N . GLY A 1 86 ? -8.013 4.189 14.243 1.00 85.56 86 GLY A N 1
ATOM 697 C CA . GLY A 1 86 ? -8.692 3.222 13.380 1.00 85.56 86 GLY A CA 1
ATOM 698 C C . GLY A 1 86 ? -9.240 3.798 12.073 1.00 85.56 86 GLY A C 1
ATOM 699 O O . GLY A 1 86 ? -10.112 3.178 11.469 1.00 85.56 86 GLY A O 1
ATOM 700 N N . PHE A 1 87 ? -8.770 4.970 11.640 1.00 83.38 87 PHE A N 1
ATOM 701 C CA . PHE A 1 87 ? -9.094 5.502 10.318 1.00 83.38 87 PHE A CA 1
ATOM 702 C C . PHE A 1 87 ? -8.024 5.150 9.292 1.00 83.38 87 PHE A C 1
ATOM 704 O O . PHE A 1 87 ? -6.825 5.126 9.578 1.00 83.38 87 PHE A O 1
ATOM 711 N N . GLU A 1 88 ? -8.465 4.958 8.057 1.00 81.62 88 GLU A N 1
ATOM 712 C CA . GLU A 1 88 ? -7.578 4.871 6.912 1.00 81.62 88 GLU A CA 1
ATOM 713 C C . GLU A 1 88 ? -7.196 6.284 6.445 1.00 81.62 88 GLU A C 1
ATOM 715 O O . GLU A 1 88 ? -8.023 7.195 6.406 1.00 81.62 88 GLU A O 1
ATOM 720 N N . VAL A 1 89 ? -5.923 6.488 6.104 1.00 82.25 89 VAL A N 1
ATOM 721 C CA . VAL A 1 89 ? -5.425 7.761 5.569 1.00 82.25 89 VAL A CA 1
ATOM 722 C C . VAL A 1 89 ? -4.522 7.471 4.387 1.00 82.25 89 VAL A C 1
ATOM 724 O O . VAL A 1 89 ? -3.638 6.610 4.476 1.00 82.25 89 VAL A O 1
ATOM 727 N N . THR A 1 90 ? -4.701 8.232 3.312 1.00 72.69 90 THR A N 1
ATOM 728 C CA . THR A 1 90 ? -3.806 8.206 2.154 1.00 72.69 90 THR A CA 1
ATOM 729 C C . THR A 1 90 ? -2.398 8.646 2.557 1.00 72.69 90 THR A C 1
ATOM 731 O O . THR A 1 90 ? -2.206 9.254 3.609 1.00 72.69 90 THR A O 1
ATOM 734 N N . GLY A 1 91 ? -1.396 8.363 1.723 1.00 60.41 91 GLY A N 1
ATOM 735 C CA . GLY A 1 91 ? -0.036 8.884 1.908 1.00 60.41 91 GLY A CA 1
ATOM 736 C C . GLY A 1 91 ? 1.045 7.861 2.256 1.00 60.41 91 GLY A C 1
ATOM 737 O O . GLY A 1 91 ? 2.177 8.272 2.493 1.00 60.41 91 GLY A O 1
ATOM 738 N N . ASP A 1 92 ? 0.730 6.564 2.220 1.00 57.00 92 ASP A N 1
ATOM 739 C CA . ASP A 1 92 ? 1.713 5.534 1.853 1.00 57.00 92 ASP A CA 1
ATOM 740 C C . ASP A 1 92 ? 1.553 5.211 0.356 1.00 57.00 92 ASP A C 1
ATOM 742 O O . ASP A 1 92 ? 1.326 4.075 -0.040 1.00 57.00 92 ASP A O 1
ATOM 746 N N . ASP A 1 93 ? 1.674 6.227 -0.503 1.00 64.12 93 ASP A N 1
ATOM 747 C CA . ASP A 1 93 ? 1.632 6.136 -1.975 1.00 64.12 93 ASP A CA 1
ATOM 748 C C . ASP A 1 93 ? 2.857 5.422 -2.583 1.00 64.12 93 ASP A C 1
ATOM 750 O O . ASP A 1 93 ? 3.156 5.534 -3.782 1.00 64.12 93 ASP A O 1
ATOM 754 N N . LYS A 1 94 ? 3.563 4.654 -1.748 1.00 77.69 94 LYS A N 1
ATOM 755 C CA . LYS A 1 94 ? 4.679 3.802 -2.130 1.00 77.69 94 LYS A CA 1
ATOM 756 C C . LYS A 1 94 ? 4.215 2.857 -3.227 1.00 77.69 94 LYS A C 1
ATOM 758 O O . LYS A 1 94 ? 3.119 2.305 -3.163 1.00 77.69 94 LYS A O 1
ATOM 763 N N . TRP A 1 95 ? 5.055 2.714 -4.241 1.00 82.75 95 TRP A N 1
ATOM 764 C CA . TRP A 1 95 ? 4.844 1.723 -5.284 1.00 82.75 95 TRP A CA 1
ATOM 765 C C . TRP A 1 95 ? 4.852 0.329 -4.670 1.00 82.75 95 TRP A C 1
ATOM 767 O O . TRP A 1 95 ? 5.775 -0.005 -3.929 1.00 82.75 95 TRP A O 1
ATOM 777 N N . GLN A 1 96 ? 3.801 -0.436 -4.940 1.00 81.69 96 GLN A N 1
ATOM 778 C CA . GLN A 1 96 ? 3.655 -1.820 -4.506 1.00 81.69 96 GLN A CA 1
ATOM 779 C C . GLN A 1 96 ? 4.301 -2.759 -5.524 1.00 81.69 96 GLN A C 1
ATOM 781 O O . GLN A 1 96 ? 4.522 -2.386 -6.677 1.00 81.69 96 GLN A O 1
ATOM 786 N N . TRP A 1 97 ? 4.588 -3.991 -5.107 1.00 75.50 97 TRP A N 1
ATOM 787 C CA . TRP A 1 97 ? 5.243 -4.982 -5.963 1.00 75.50 97 TRP A CA 1
ATOM 788 C C . TRP A 1 97 ? 4.475 -5.235 -7.264 1.00 75.50 97 TRP A C 1
ATOM 790 O O . TRP A 1 97 ? 5.062 -5.134 -8.334 1.00 75.50 97 TRP A O 1
ATOM 800 N N . ASP A 1 98 ? 3.163 -5.464 -7.183 1.00 82.19 98 ASP A N 1
ATOM 801 C CA . ASP A 1 98 ? 2.305 -5.693 -8.352 1.00 82.19 98 ASP A CA 1
ATOM 802 C C . AS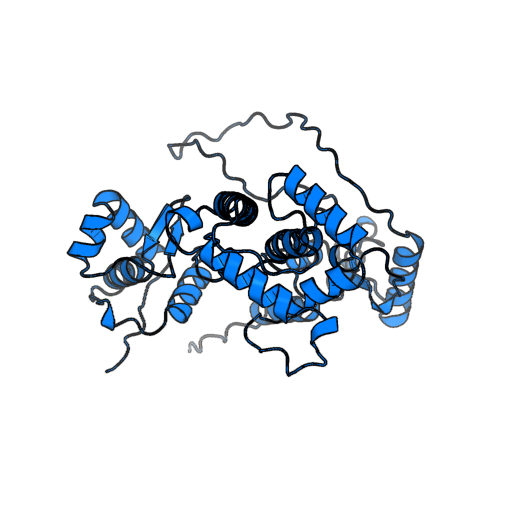P A 1 98 ? 2.313 -4.494 -9.320 1.00 82.19 98 ASP A C 1
ATOM 804 O O . ASP A 1 98 ? 2.362 -4.665 -10.535 1.00 82.19 98 ASP A O 1
ATOM 808 N N . GLU A 1 99 ? 2.346 -3.259 -8.804 1.00 90.75 99 GLU A N 1
ATOM 809 C CA . GLU A 1 99 ? 2.449 -2.056 -9.644 1.00 90.75 99 GLU A CA 1
ATOM 810 C C . GLU A 1 99 ? 3.809 -1.983 -10.354 1.00 90.75 99 GLU A C 1
ATOM 812 O O . GLU A 1 99 ? 3.891 -1.628 -11.532 1.00 90.75 99 GLU A O 1
ATOM 817 N N . LEU A 1 100 ? 4.884 -2.329 -9.638 1.00 91.12 100 LEU A N 1
ATOM 818 C CA . LEU A 1 100 ? 6.241 -2.379 -10.181 1.00 91.12 100 LEU A CA 1
ATOM 819 C C . LEU A 1 100 ? 6.410 -3.518 -11.189 1.00 91.12 100 LEU A C 1
ATOM 821 O O . LEU A 1 100 ? 7.136 -3.333 -12.160 1.00 91.12 100 LEU A O 1
ATOM 825 N N . LEU A 1 101 ? 5.734 -4.652 -10.990 1.00 88.81 101 LEU A N 1
ATOM 826 C CA . LEU A 1 101 ? 5.722 -5.793 -11.903 1.00 88.81 101 LEU A CA 1
ATOM 827 C C . LEU A 1 101 ? 5.180 -5.357 -13.263 1.00 88.81 101 LEU A C 1
ATOM 829 O O . LEU A 1 101 ? 5.858 -5.533 -14.269 1.00 88.81 101 LEU A O 1
ATOM 833 N N . LEU A 1 102 ? 4.015 -4.703 -13.289 1.00 95.12 102 LEU A N 1
ATOM 834 C CA . LEU A 1 102 ? 3.417 -4.205 -14.532 1.00 95.12 102 LEU A CA 1
ATOM 835 C C . LEU A 1 102 ? 4.263 -3.114 -15.203 1.00 95.12 102 LEU A C 1
ATOM 837 O O . LEU A 1 102 ? 4.410 -3.098 -16.425 1.00 95.12 102 LEU A O 1
ATOM 841 N N . ALA A 1 103 ? 4.841 -2.200 -14.418 1.00 96.44 103 ALA A N 1
ATOM 842 C CA . ALA A 1 103 ? 5.716 -1.157 -14.949 1.00 96.44 103 ALA A CA 1
ATOM 843 C C . ALA A 1 103 ? 7.021 -1.732 -15.529 1.00 96.44 103 ALA A C 1
ATOM 845 O O . ALA A 1 103 ? 7.476 -1.313 -16.593 1.00 96.44 103 ALA A O 1
ATOM 846 N N . CYS A 1 104 ? 7.621 -2.708 -14.850 1.00 94.94 104 CYS A N 1
ATOM 847 C CA . CYS A 1 104 ? 8.844 -3.358 -15.301 1.00 94.94 104 CYS A CA 1
ATOM 848 C C . CYS A 1 104 ? 8.589 -4.265 -16.513 1.00 94.94 104 CYS A C 1
ATOM 850 O O . CYS A 1 104 ? 9.410 -4.291 -17.427 1.00 94.94 104 CYS A O 1
ATOM 852 N N . ASP A 1 105 ? 7.425 -4.914 -16.584 1.00 97.25 105 ASP A N 1
ATOM 853 C CA . ASP A 1 105 ? 6.991 -5.678 -17.755 1.00 97.25 105 ASP A CA 1
ATOM 854 C C . ASP A 1 105 ? 6.877 -4.803 -19.006 1.00 97.25 105 ASP A C 1
ATOM 856 O O . ASP A 1 105 ? 7.374 -5.146 -20.078 1.00 97.25 105 ASP A O 1
ATOM 860 N N . LEU A 1 106 ? 6.312 -3.602 -18.855 1.00 97.62 106 LEU A N 1
ATOM 861 C CA . LEU A 1 106 ? 6.237 -2.631 -19.941 1.00 97.62 106 LEU A CA 1
ATOM 862 C C . LEU A 1 106 ? 7.633 -2.229 -20.461 1.00 97.62 106 LEU A C 1
ATOM 864 O O . LEU A 1 106 ? 7.820 -2.085 -21.671 1.00 97.62 106 LEU A O 1
ATOM 868 N N . LEU A 1 107 ? 8.626 -2.078 -19.577 1.00 95.81 107 LEU A N 1
ATOM 869 C CA . LEU A 1 107 ? 10.017 -1.855 -19.992 1.00 95.81 107 LEU A CA 1
ATOM 870 C C . LEU A 1 107 ? 10.609 -3.080 -20.682 1.00 95.81 107 LEU A C 1
ATOM 872 O O . LEU A 1 107 ? 11.263 -2.923 -21.712 1.00 95.81 107 LEU A O 1
ATOM 876 N N . HIS A 1 108 ? 10.379 -4.276 -20.141 1.00 94.62 108 HIS A N 1
ATOM 877 C CA . HIS A 1 108 ? 10.853 -5.531 -20.717 1.00 94.62 108 HIS A CA 1
ATOM 878 C C . HIS A 1 108 ? 10.347 -5.705 -22.158 1.00 94.62 108 HIS A C 1
ATOM 880 O O . HIS A 1 108 ? 11.150 -5.886 -23.074 1.00 94.62 108 HIS A O 1
ATOM 886 N N . LEU A 1 109 ? 9.044 -5.508 -22.386 1.00 95.56 109 LEU A N 1
ATOM 887 C CA . LEU A 1 109 ? 8.417 -5.522 -23.712 1.00 95.56 109 LEU A CA 1
ATOM 888 C C . LEU A 1 109 ? 8.952 -4.432 -24.652 1.00 95.56 109 LEU A C 1
ATOM 890 O O . LEU A 1 109 ? 8.902 -4.578 -25.872 1.00 95.56 109 LEU A O 1
ATOM 894 N N . ASN A 1 110 ? 9.480 -3.338 -24.098 1.00 96.06 110 ASN A N 1
ATOM 895 C CA . ASN A 1 110 ? 10.139 -2.270 -24.846 1.00 96.06 110 ASN A CA 1
ATOM 896 C C . ASN A 1 110 ? 11.669 -2.441 -24.922 1.00 96.06 110 ASN A C 1
ATOM 898 O O . ASN A 1 110 ? 12.383 -1.471 -25.182 1.00 96.06 110 ASN A O 1
ATOM 902 N N . ALA A 1 111 ? 12.189 -3.646 -24.661 1.00 94.00 111 ALA A N 1
ATOM 903 C CA . ALA A 1 111 ? 13.620 -3.954 -24.651 1.00 94.00 111 ALA A CA 1
ATOM 904 C C . ALA A 1 111 ? 14.446 -2.976 -23.789 1.00 94.00 111 ALA A C 1
ATOM 906 O O . ALA A 1 111 ? 15.544 -2.556 -24.169 1.00 94.00 111 ALA A O 1
ATOM 907 N N . TRP A 1 112 ? 13.882 -2.563 -22.648 1.00 93.06 112 TRP A N 1
ATOM 908 C CA . TRP A 1 112 ? 14.448 -1.601 -21.697 1.00 93.06 112 TRP A CA 1
ATOM 909 C C . TRP A 1 112 ? 14.811 -0.228 -22.289 1.00 93.06 112 TRP A C 1
ATOM 911 O O . TRP A 1 112 ? 15.550 0.553 -21.676 1.00 93.06 112 TRP A O 1
ATOM 921 N N . GLN A 1 113 ? 14.281 0.103 -23.469 1.00 93.00 113 GLN A N 1
ATOM 922 C CA . GLN A 1 113 ? 14.411 1.431 -24.058 1.00 93.00 113 GLN A CA 1
ATOM 923 C C . GLN A 1 113 ? 13.486 2.427 -23.345 1.00 93.00 113 GLN A C 1
ATOM 925 O O . GLN A 1 113 ? 12.404 2.039 -22.891 1.00 93.00 113 GLN A O 1
ATOM 930 N N . PRO A 1 114 ? 13.882 3.710 -23.240 1.00 93.19 114 PRO A N 1
ATOM 931 C CA . PRO A 1 114 ? 13.053 4.730 -22.613 1.00 93.19 114 PRO A CA 1
ATOM 932 C C . PRO A 1 114 ? 11.719 4.887 -23.352 1.00 93.19 114 PRO A C 1
ATOM 934 O O . PRO A 1 114 ? 11.660 4.875 -24.584 1.00 93.19 114 PRO A O 1
ATOM 937 N N . LEU A 1 115 ? 10.652 5.062 -22.577 1.00 95.38 115 LEU A N 1
ATOM 938 C CA . LEU A 1 115 ? 9.301 5.344 -23.056 1.00 95.38 115 LEU A CA 1
ATOM 939 C C . LEU A 1 115 ? 8.986 6.811 -22.799 1.00 95.38 115 LEU A C 1
ATOM 941 O O . LEU A 1 115 ? 9.414 7.370 -21.797 1.00 95.38 115 LEU A O 1
ATOM 945 N N . ARG A 1 116 ? 8.236 7.448 -23.699 1.00 96.00 116 ARG A N 1
ATOM 946 C CA . ARG A 1 116 ? 7.774 8.825 -23.476 1.00 96.00 116 ARG A CA 1
ATOM 947 C C . ARG A 1 116 ? 6.582 8.815 -22.525 1.00 96.00 116 ARG A C 1
ATOM 949 O O . ARG A 1 116 ? 5.785 7.886 -22.554 1.00 96.00 116 ARG A O 1
ATOM 956 N N . GLU A 1 117 ? 6.405 9.886 -21.756 1.00 96.06 117 GLU A N 1
ATOM 957 C CA . GLU A 1 117 ? 5.211 10.069 -20.913 1.00 96.06 117 GLU A CA 1
ATOM 958 C C . GLU A 1 117 ? 3.903 9.976 -21.716 1.00 96.06 117 GLU A C 1
ATOM 960 O O . GLU A 1 117 ? 2.906 9.448 -21.233 1.00 96.06 117 GLU A O 1
ATOM 965 N N . SER A 1 118 ? 3.927 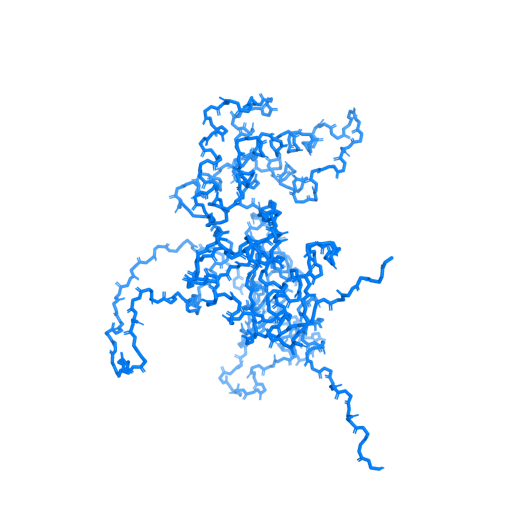10.452 -22.963 1.00 95.44 118 SER A N 1
ATOM 966 C CA . SER A 1 118 ? 2.785 10.452 -23.878 1.00 95.44 118 SER A CA 1
ATOM 967 C C . SER A 1 118 ? 2.561 9.122 -24.614 1.00 95.44 118 SER A C 1
ATOM 969 O O . SER A 1 118 ? 1.799 9.107 -25.573 1.00 95.44 118 SER A O 1
ATOM 971 N N . ASP A 1 119 ? 3.286 8.050 -24.281 1.00 97.81 119 ASP A N 1
ATOM 972 C CA . ASP A 1 119 ? 3.118 6.743 -24.931 1.00 97.81 119 ASP A CA 1
ATOM 973 C C . ASP A 1 119 ? 1.781 6.109 -24.507 1.00 97.81 119 ASP A C 1
ATOM 975 O O . ASP A 1 119 ? 1.447 6.074 -23.319 1.00 97.81 119 ASP A O 1
ATOM 979 N N . ASP A 1 120 ? 1.020 5.582 -25.469 1.00 97.06 120 ASP A N 1
ATOM 980 C CA . ASP A 1 120 ? -0.305 4.999 -25.219 1.00 97.06 120 ASP A CA 1
ATOM 981 C C . ASP A 1 120 ? -0.255 3.854 -24.196 1.00 97.06 120 ASP A C 1
ATOM 983 O O . ASP A 1 120 ? -1.184 3.676 -23.408 1.00 97.06 120 ASP A O 1
ATOM 987 N N . ARG A 1 121 ? 0.852 3.103 -24.140 1.00 97.00 121 ARG A N 1
ATOM 988 C CA . ARG A 1 121 ? 1.041 2.019 -23.164 1.00 97.00 121 ARG A CA 1
ATOM 989 C C . ARG A 1 121 ? 1.262 2.557 -21.750 1.00 97.00 121 ARG A C 1
ATOM 991 O O . ARG A 1 121 ? 0.785 1.960 -20.787 1.00 97.00 121 ARG A O 1
ATOM 998 N N . VAL A 1 122 ? 1.939 3.701 -21.616 1.00 97.75 122 VAL A N 1
ATOM 999 C CA . VAL A 1 122 ? 2.101 4.407 -20.331 1.00 97.75 122 VAL A CA 1
ATOM 1000 C C . VAL A 1 122 ? 0.748 4.933 -19.855 1.00 97.75 122 VAL A C 1
ATOM 1002 O O . VAL A 1 122 ? 0.404 4.777 -18.682 1.00 97.75 122 VAL A O 1
ATOM 1005 N N . ALA A 1 123 ? -0.053 5.490 -20.768 1.00 94.12 123 ALA A N 1
ATOM 1006 C CA . ALA A 1 123 ? -1.412 5.935 -20.472 1.00 94.12 123 ALA A CA 1
ATOM 1007 C C . ALA A 1 123 ? -2.331 4.769 -20.062 1.00 94.12 123 ALA A C 1
ATOM 1009 O O . ALA A 1 123 ? -3.085 4.899 -19.096 1.00 94.12 123 ALA A O 1
ATOM 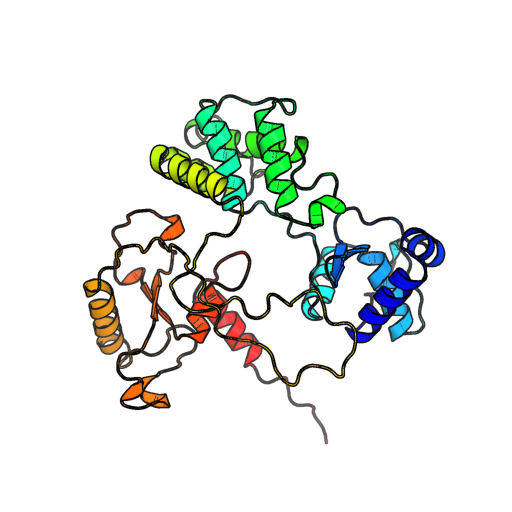1010 N N . ALA A 1 124 ? -2.233 3.618 -20.735 1.00 93.12 124 ALA A N 1
ATOM 1011 C CA . ALA A 1 124 ? -2.989 2.415 -20.389 1.00 93.12 124 ALA A CA 1
ATOM 1012 C C . ALA A 1 124 ? -2.629 1.889 -18.990 1.00 93.12 124 ALA A C 1
ATOM 1014 O O . ALA A 1 124 ? -3.523 1.624 -18.184 1.00 93.12 124 ALA A O 1
ATOM 1015 N N . LEU A 1 125 ? -1.333 1.811 -18.663 1.00 95.75 125 LEU A N 1
ATOM 1016 C CA . LEU A 1 125 ? -0.871 1.421 -17.329 1.00 95.75 125 LEU A CA 1
ATOM 1017 C C . LEU A 1 125 ? -1.351 2.403 -16.251 1.00 95.75 125 LEU A C 1
ATOM 1019 O O . LEU A 1 125 ? -1.890 1.981 -15.234 1.00 95.75 125 LEU A O 1
ATOM 1023 N N . SER A 1 126 ? -1.223 3.709 -16.492 1.00 94.81 126 SER A N 1
ATOM 1024 C CA . SER A 1 126 ? -1.745 4.766 -15.613 1.00 94.81 126 SER A CA 1
ATOM 1025 C C . SER A 1 126 ? -3.247 4.606 -15.354 1.00 94.81 126 SER A C 1
ATOM 1027 O O . SER A 1 126 ? -3.682 4.574 -14.202 1.00 94.81 126 SER A O 1
ATOM 1029 N N . SER A 1 127 ? -4.045 4.426 -16.411 1.00 88.75 127 SER A N 1
ATOM 1030 C CA . SER A 1 127 ? -5.493 4.226 -16.297 1.00 88.75 127 SER A CA 1
ATOM 1031 C C . SER A 1 127 ? -5.832 2.993 -15.462 1.00 88.75 127 SER A C 1
ATOM 1033 O O . SER A 1 127 ? -6.664 3.082 -14.554 1.00 88.75 127 SER A O 1
ATOM 1035 N N . PHE A 1 128 ? -5.139 1.878 -15.709 1.00 87.50 128 PHE A N 1
ATOM 1036 C CA . PHE A 1 128 ? -5.309 0.666 -14.927 1.00 87.50 128 PHE A CA 1
ATOM 1037 C C . PHE A 1 128 ? -4.966 0.912 -13.462 1.00 87.50 128 PHE A C 1
ATOM 1039 O O . PHE A 1 128 ? -5.859 0.801 -12.635 1.00 87.50 128 PHE A O 1
ATOM 1046 N N . LEU A 1 129 ? -3.749 1.344 -13.128 1.00 87.19 129 LEU A N 1
ATOM 1047 C CA . LEU A 1 129 ? -3.321 1.550 -11.738 1.00 87.19 129 LEU A CA 1
ATOM 1048 C C . LEU A 1 129 ? -4.234 2.524 -10.976 1.00 87.19 129 LEU A C 1
ATOM 1050 O O . LEU A 1 129 ? -4.575 2.292 -9.817 1.00 87.19 129 LEU A O 1
ATOM 1054 N N . ARG A 1 130 ? -4.698 3.591 -11.635 1.00 84.69 130 ARG A N 1
ATOM 1055 C CA . ARG A 1 130 ? -5.629 4.562 -11.040 1.00 84.69 130 ARG A CA 1
ATOM 1056 C C . ARG A 1 130 ? -7.007 3.974 -10.755 1.00 84.69 130 ARG A C 1
ATOM 1058 O O . ARG A 1 130 ? -7.628 4.375 -9.774 1.00 84.69 130 ARG A O 1
ATOM 1065 N N . SER A 1 131 ? -7.476 3.019 -11.558 1.00 77.94 131 SER A N 1
ATOM 1066 C CA . SER A 1 131 ? -8.751 2.325 -11.315 1.00 77.94 131 SER A CA 1
ATOM 1067 C C . SER A 1 131 ? -8.723 1.417 -10.080 1.00 77.94 131 SER A C 1
ATOM 1069 O O . SER A 1 131 ? -9.770 1.108 -9.520 1.00 77.94 131 SER A O 1
ATOM 1071 N N . GLN A 1 132 ? -7.529 1.025 -9.629 1.00 78.38 132 GLN A N 1
ATOM 1072 C CA . GLN A 1 132 ? -7.334 0.087 -8.520 1.00 78.38 132 GLN A CA 1
ATOM 1073 C C . GLN A 1 132 ? -7.415 0.754 -7.146 1.00 78.38 132 GLN A C 1
ATOM 1075 O O . GLN A 1 132 ? -7.410 0.069 -6.126 1.00 78.38 132 GLN A O 1
ATOM 1080 N N . SER A 1 133 ? -7.472 2.088 -7.092 1.00 73.00 133 SER A N 1
ATOM 1081 C CA . SER A 1 133 ? -7.542 2.817 -5.832 1.00 73.00 133 SER A CA 1
ATOM 1082 C C . SER A 1 133 ? -8.472 4.025 -5.932 1.00 73.00 133 SER A C 1
ATOM 1084 O O . SER A 1 133 ? -8.256 4.884 -6.791 1.00 73.00 133 SER A O 1
ATOM 1086 N N . PRO A 1 134 ? -9.442 4.181 -5.010 1.00 65.94 134 PRO A N 1
ATOM 1087 C CA . PRO A 1 134 ? -10.304 5.364 -4.965 1.00 65.94 134 PRO A CA 1
ATOM 1088 C C . PRO A 1 134 ? -9.520 6.656 -4.679 1.00 65.94 134 PRO A C 1
ATOM 1090 O O . PRO A 1 134 ? -10.025 7.751 -4.913 1.00 65.94 134 PRO A O 1
ATOM 1093 N N . ILE A 1 135 ? -8.266 6.549 -4.219 1.00 69.94 135 ILE A N 1
ATOM 1094 C CA . ILE A 1 135 ? -7.363 7.683 -3.980 1.00 69.94 135 ILE A CA 1
ATOM 1095 C C . ILE A 1 135 ? -7.118 8.488 -5.264 1.00 69.94 135 ILE A C 1
ATOM 1097 O O . ILE A 1 135 ? -6.922 9.704 -5.196 1.00 69.94 135 ILE A O 1
ATOM 1101 N N . SER A 1 136 ? -7.181 7.848 -6.436 1.00 72.19 136 SER A N 1
ATOM 1102 C CA . SER A 1 136 ? -7.002 8.509 -7.733 1.00 72.19 136 SER A CA 1
ATOM 1103 C C . SER A 1 136 ? -8.034 9.612 -8.007 1.00 72.19 136 SER A C 1
ATOM 1105 O O . SER A 1 136 ? -7.752 10.523 -8.785 1.00 72.19 136 SER A O 1
ATOM 1107 N N . LEU A 1 137 ? -9.191 9.576 -7.336 1.00 69.06 137 LEU A N 1
ATOM 1108 C CA . LEU A 1 137 ? -10.231 10.609 -7.407 1.00 69.06 137 LEU A CA 1
ATOM 1109 C C . LEU A 1 137 ? -9.870 11.886 -6.631 1.00 69.06 137 LEU A C 1
ATOM 1111 O O . LEU A 1 137 ? -10.509 12.919 -6.817 1.00 69.06 137 LEU A O 1
ATOM 1115 N N . TYR A 1 138 ? -8.878 11.812 -5.740 1.00 71.06 138 TYR A N 1
ATOM 1116 C CA . TYR A 1 138 ? -8.506 12.892 -4.822 1.00 71.06 138 TYR A CA 1
ATOM 1117 C C . TYR A 1 138 ? -7.083 13.414 -5.036 1.00 71.06 138 TYR A C 1
ATOM 1119 O O . TYR A 1 138 ? -6.774 14.538 -4.628 1.00 71.06 138 TYR A O 1
ATOM 1127 N N . ILE A 1 139 ? -6.212 12.601 -5.638 1.00 74.00 139 ILE A N 1
ATOM 1128 C CA . ILE A 1 139 ? -4.816 12.936 -5.917 1.00 74.00 139 ILE A CA 1
ATOM 1129 C C . ILE A 1 139 ? -4.570 12.784 -7.419 1.00 74.00 139 ILE A C 1
ATOM 1131 O O . ILE A 1 139 ? -4.413 11.673 -7.931 1.00 74.00 139 ILE A O 1
ATOM 1135 N N . ASP A 1 140 ? -4.497 13.915 -8.116 1.00 78.31 140 ASP A N 1
ATOM 1136 C CA . ASP A 1 140 ? -4.301 13.951 -9.570 1.00 78.31 140 ASP A CA 1
ATOM 1137 C C . ASP A 1 140 ? -3.009 13.235 -9.986 1.00 78.31 140 ASP A C 1
ATOM 1139 O O . ASP A 1 140 ? -3.017 12.428 -10.914 1.00 78.31 140 ASP A O 1
ATOM 1143 N N . ASP A 1 141 ? -1.930 13.425 -9.225 1.00 82.25 141 ASP A N 1
ATOM 1144 C CA . ASP A 1 141 ? -0.624 12.816 -9.500 1.00 82.25 141 ASP A CA 1
ATOM 1145 C C . ASP A 1 141 ? -0.530 11.324 -9.137 1.00 82.25 141 ASP A C 1
ATOM 1147 O O . ASP A 1 141 ? 0.430 10.657 -9.527 1.00 82.25 141 ASP A O 1
ATOM 1151 N N . PHE A 1 142 ? -1.496 10.757 -8.402 1.00 85.25 142 PHE A N 1
ATOM 1152 C CA . PHE A 1 142 ? -1.428 9.357 -7.980 1.00 85.25 142 PHE A CA 1
ATOM 1153 C C . PHE A 1 142 ? -1.480 8.428 -9.194 1.00 85.25 142 PHE A C 1
ATOM 1155 O O . PHE A 1 142 ? -2.500 8.352 -9.876 1.00 85.25 142 PHE A O 1
ATOM 1162 N N . ARG A 1 143 ? -0.375 7.727 -9.475 1.00 90.38 143 ARG A N 1
ATOM 1163 C CA . ARG A 1 143 ? -0.244 6.817 -10.630 1.00 90.38 143 ARG A CA 1
ATOM 1164 C C . ARG A 1 143 ? -0.666 7.464 -11.959 1.00 90.38 143 ARG A C 1
ATOM 1166 O O . ARG A 1 143 ? -1.098 6.771 -12.869 1.00 90.38 143 ARG A O 1
ATOM 1173 N N . SER A 1 144 ? -0.531 8.791 -12.071 1.00 92.44 144 SER A N 1
ATOM 1174 C CA . SER A 1 144 ? -0.691 9.536 -13.324 1.00 92.44 144 SER A CA 1
ATOM 1175 C C . SER A 1 144 ? 0.348 9.098 -14.357 1.00 92.44 144 SER A C 1
ATOM 1177 O O . SER A 1 144 ? 1.388 8.550 -13.982 1.00 92.44 144 SER A O 1
ATOM 1179 N N . SER A 1 145 ? 0.131 9.404 -15.640 1.00 96.06 145 SER A N 1
ATOM 1180 C CA . SER A 1 145 ? 1.094 9.078 -16.706 1.00 96.06 145 SER A CA 1
ATOM 1181 C C . SER A 1 145 ? 2.487 9.633 -16.408 1.00 96.06 145 SER A C 1
ATOM 1183 O O . SER A 1 145 ? 3.474 8.929 -16.597 1.00 96.06 145 SER A O 1
ATOM 1185 N N . SER A 1 146 ? 2.565 10.841 -15.841 1.00 93.50 146 SER A N 1
ATOM 1186 C CA . SER A 1 146 ? 3.822 11.442 -15.391 1.00 93.50 146 SER A CA 1
ATOM 1187 C C . SER A 1 146 ? 4.490 10.626 -14.278 1.00 93.50 146 SER A C 1
ATOM 1189 O O . SER A 1 146 ? 5.667 10.277 -14.372 1.00 93.50 146 SER A O 1
ATOM 1191 N N . SER A 1 147 ? 3.738 10.226 -13.245 1.00 92.69 147 SER A N 1
ATOM 1192 C CA . SER A 1 147 ? 4.291 9.413 -12.151 1.00 92.69 147 SER A CA 1
ATOM 1193 C C . SER A 1 147 ? 4.715 8.007 -12.605 1.00 92.69 147 SER A C 1
ATOM 1195 O O . SER A 1 147 ? 5.732 7.494 -12.136 1.00 92.69 147 SER A O 1
ATOM 1197 N N . VAL A 1 148 ? 3.973 7.403 -13.543 1.00 96.44 148 VAL A N 1
ATOM 1198 C CA . VAL A 1 148 ? 4.314 6.119 -14.166 1.00 96.44 148 VAL A CA 1
ATOM 1199 C C . VAL A 1 148 ? 5.593 6.278 -14.975 1.00 96.44 148 VAL A C 1
ATOM 1201 O O . VAL A 1 148 ? 6.536 5.532 -14.751 1.00 96.44 148 VAL A O 1
ATOM 1204 N N . HIS A 1 149 ? 5.678 7.289 -15.839 1.00 96.19 149 HIS A N 1
ATOM 1205 C CA . HIS A 1 149 ? 6.876 7.598 -16.617 1.00 96.19 149 HIS A CA 1
ATOM 1206 C C . HIS A 1 149 ? 8.115 7.779 -15.730 1.00 96.19 149 HIS A C 1
ATOM 1208 O O . HIS A 1 149 ? 9.148 7.157 -15.972 1.00 96.19 149 HIS A O 1
ATOM 1214 N N . HIS A 1 150 ? 8.007 8.553 -14.647 1.00 92.19 150 HIS A N 1
ATOM 1215 C CA . HIS A 1 150 ? 9.094 8.687 -13.678 1.00 92.19 150 HIS A CA 1
ATOM 1216 C C . HIS A 1 150 ? 9.494 7.346 -13.055 1.00 92.19 150 HIS A C 1
ATOM 1218 O O . HIS A 1 150 ? 10.685 7.082 -12.887 1.00 92.19 150 HIS A O 1
ATOM 1224 N N . LYS A 1 151 ? 8.526 6.474 -12.751 1.00 94.12 151 LYS A N 1
ATOM 1225 C CA . LYS A 1 151 ? 8.831 5.146 -12.219 1.00 94.12 151 LYS A CA 1
ATOM 1226 C C . LYS A 1 151 ? 9.489 4.227 -13.246 1.00 94.12 151 LYS A C 1
ATOM 1228 O O . LYS A 1 151 ? 10.380 3.467 -12.874 1.00 94.12 151 LYS A O 1
ATOM 1233 N N . LEU A 1 152 ? 9.103 4.312 -14.517 1.00 95.44 152 LEU A N 1
ATOM 1234 C CA . LEU A 1 152 ? 9.773 3.593 -15.600 1.00 95.44 152 LEU A CA 1
ATOM 1235 C C . LEU A 1 152 ? 11.240 4.032 -15.705 1.00 95.44 152 LEU A C 1
ATOM 1237 O O . LEU A 1 152 ? 12.127 3.189 -15.795 1.00 95.44 152 LEU A O 1
ATOM 1241 N N . GLU A 1 153 ? 11.529 5.328 -15.589 1.00 92.94 153 GLU A N 1
ATOM 1242 C CA . GLU A 1 153 ? 12.912 5.819 -15.586 1.00 92.94 153 GLU A CA 1
ATOM 1243 C C . GLU A 1 153 ? 13.714 5.364 -14.355 1.00 92.94 153 GLU A C 1
ATOM 1245 O O . GLU A 1 153 ? 14.894 5.016 -14.486 1.00 92.94 153 GLU A O 1
ATOM 1250 N N . ASP A 1 154 ? 13.083 5.294 -13.178 1.00 91.12 154 ASP A N 1
ATOM 1251 C CA . ASP A 1 154 ? 13.698 4.722 -11.975 1.00 91.12 154 ASP A CA 1
ATOM 1252 C C . ASP A 1 154 ? 14.038 3.231 -12.168 1.00 91.12 154 ASP A C 1
ATOM 1254 O O . ASP A 1 154 ? 15.170 2.826 -11.902 1.00 91.12 154 ASP A O 1
ATOM 1258 N N . LEU A 1 155 ? 13.089 2.420 -12.659 1.00 92.06 155 LEU A N 1
ATOM 1259 C CA . LEU A 1 155 ? 13.278 0.988 -12.944 1.00 92.06 155 LEU A CA 1
ATOM 1260 C C . LEU A 1 155 ? 14.376 0.766 -13.989 1.00 92.06 155 LEU A C 1
ATOM 1262 O O . LEU A 1 155 ? 15.283 -0.039 -13.787 1.00 92.06 155 LEU A O 1
ATOM 1266 N N . ARG A 1 156 ? 14.346 1.537 -15.082 1.00 91.50 156 ARG A N 1
ATOM 1267 C CA . ARG A 1 156 ? 15.344 1.491 -16.157 1.00 91.50 156 ARG A CA 1
ATOM 1268 C C . ARG A 1 156 ? 16.743 1.838 -15.650 1.00 91.50 156 ARG A C 1
ATOM 1270 O O . ARG A 1 156 ? 17.729 1.263 -16.106 1.00 91.50 156 ARG A O 1
ATOM 1277 N N . THR A 1 157 ? 16.848 2.781 -14.715 1.00 87.62 157 THR A N 1
ATOM 1278 C CA . THR A 1 157 ? 18.125 3.169 -14.095 1.00 87.62 157 THR A CA 1
ATOM 1279 C C . THR A 1 157 ? 18.597 2.145 -13.060 1.00 87.62 157 THR A C 1
ATOM 1281 O O . THR A 1 157 ? 19.802 1.984 -12.879 1.00 87.62 157 THR A O 1
ATOM 1284 N N . ALA A 1 158 ? 17.674 1.423 -12.423 1.00 86.56 158 ALA A N 1
ATOM 1285 C CA . ALA A 1 158 ? 17.972 0.339 -11.490 1.00 86.56 158 ALA A CA 1
ATOM 1286 C C . ALA A 1 158 ? 18.369 -0.988 -12.170 1.00 86.56 158 ALA A C 1
ATOM 1288 O O . ALA A 1 158 ? 18.737 -1.931 -11.473 1.00 86.56 158 ALA A O 1
ATOM 1289 N N . HIS A 1 159 ? 18.317 -1.069 -13.506 1.00 85.62 159 HIS A N 1
ATOM 1290 C CA . HIS A 1 159 ? 18.663 -2.273 -14.263 1.00 85.62 159 HIS A CA 1
ATOM 1291 C C . HIS A 1 159 ? 20.090 -2.779 -13.947 1.00 85.62 159 HIS A C 1
ATOM 1293 O O . HIS A 1 159 ? 21.043 -2.010 -14.117 1.00 85.62 159 HIS A O 1
ATOM 1299 N N . PRO A 1 160 ? 20.271 -4.063 -13.573 1.00 79.81 160 PRO A N 1
ATOM 1300 C CA . PRO A 1 160 ? 21.566 -4.663 -13.232 1.00 79.81 160 PRO A CA 1
ATOM 1301 C C . PRO A 1 160 ? 22.714 -4.373 -14.212 1.00 79.81 160 PRO A C 1
ATOM 1303 O O . PRO A 1 160 ? 23.783 -3.947 -13.780 1.00 79.81 160 PRO A O 1
ATOM 1306 N N . ASP A 1 161 ? 22.494 -4.481 -15.527 1.00 77.88 161 ASP A N 1
ATOM 1307 C CA . ASP A 1 161 ? 23.548 -4.228 -16.534 1.00 77.88 161 ASP A CA 1
ATOM 1308 C C . ASP A 1 161 ? 24.057 -2.774 -16.570 1.00 77.88 161 ASP A C 1
ATOM 1310 O O . ASP A 1 161 ? 25.107 -2.484 -17.144 1.00 77.88 161 ASP A O 1
ATOM 1314 N N . ARG A 1 162 ? 23.339 -1.831 -15.946 1.00 66.81 162 ARG A N 1
ATOM 1315 C CA . ARG A 1 162 ? 23.769 -0.429 -15.811 1.00 66.81 162 ARG A CA 1
ATOM 1316 C C . ARG A 1 162 ? 24.557 -0.158 -14.532 1.00 66.81 162 ARG A C 1
ATOM 1318 O O . ARG A 1 162 ? 25.213 0.881 -14.455 1.00 66.81 162 ARG A O 1
ATOM 1325 N N . VAL A 1 163 ? 24.568 -1.086 -13.571 1.00 55.47 163 VAL A N 1
ATOM 1326 C CA . VAL A 1 163 ? 25.212 -0.927 -12.250 1.00 55.47 163 VAL A CA 1
ATOM 1327 C C . VAL A 1 163 ? 26.755 -0.833 -12.343 1.00 55.47 163 VAL A C 1
ATOM 1329 O O . VAL A 1 163 ? 27.420 -0.537 -11.355 1.00 55.47 163 VAL A O 1
ATOM 1332 N N . GLY A 1 164 ? 27.343 -0.965 -13.540 1.00 48.88 164 GLY A N 1
ATOM 1333 C CA . GLY A 1 164 ? 28.771 -0.737 -13.816 1.00 48.88 164 GLY A CA 1
ATOM 1334 C C . GLY A 1 164 ? 29.150 0.604 -14.476 1.00 48.88 164 GLY A C 1
ATOM 1335 O O . GLY A 1 164 ? 30.338 0.856 -14.651 1.00 48.88 164 GLY A O 1
ATOM 1336 N N . GLN A 1 165 ? 28.196 1.471 -14.851 1.00 47.91 165 GLN A N 1
ATOM 1337 C CA . GLN A 1 165 ? 28.469 2.750 -15.553 1.00 47.91 165 GLN A CA 1
ATOM 1338 C C . GLN A 1 165 ? 28.282 4.004 -14.676 1.00 47.91 165 GLN A C 1
ATOM 1340 O O . GLN A 1 165 ? 28.245 5.130 -15.171 1.00 47.91 165 GLN A O 1
ATOM 1345 N N . GLY A 1 166 ? 28.167 3.816 -13.362 1.00 45.91 166 GLY A N 1
ATOM 1346 C CA . GLY A 1 166 ? 27.939 4.872 -12.379 1.00 45.91 166 GLY A CA 1
ATOM 1347 C C . GLY A 1 166 ? 27.086 4.356 -11.225 1.00 45.91 166 GLY A C 1
ATOM 1348 O O . GLY A 1 166 ? 26.373 3.366 -11.370 1.00 45.91 166 GLY A O 1
ATOM 1349 N N . GLN A 1 167 ? 27.178 5.003 -10.059 1.00 41.12 167 GLN A N 1
ATOM 1350 C CA . GLN A 1 167 ? 26.395 4.606 -8.887 1.00 41.12 167 GLN A CA 1
ATOM 1351 C C . GLN A 1 167 ? 24.892 4.603 -9.216 1.00 41.12 167 GLN A C 1
ATOM 1353 O O . GLN A 1 167 ? 24.402 5.606 -9.748 1.00 41.12 167 GLN A O 1
ATOM 1358 N N . PRO A 1 168 ? 24.139 3.546 -8.850 1.00 47.38 168 PRO A N 1
ATOM 1359 C CA . PRO A 1 168 ? 22.688 3.586 -8.927 1.00 47.38 168 PRO A CA 1
ATOM 1360 C C . PRO A 1 168 ? 22.206 4.787 -8.117 1.00 47.38 168 PRO A C 1
ATOM 1362 O O . PRO A 1 168 ? 22.534 4.949 -6.936 1.00 47.38 168 PRO A O 1
ATOM 1365 N N . THR A 1 169 ? 21.455 5.681 -8.755 1.00 47.19 169 THR A N 1
ATOM 1366 C CA . THR A 1 169 ? 20.881 6.812 -8.038 1.00 47.19 169 THR A CA 1
ATOM 1367 C C . THR A 1 169 ? 19.927 6.248 -6.992 1.00 47.19 169 THR A C 1
ATOM 1369 O O . THR A 1 169 ? 18.938 5.613 -7.351 1.00 47.19 169 THR A O 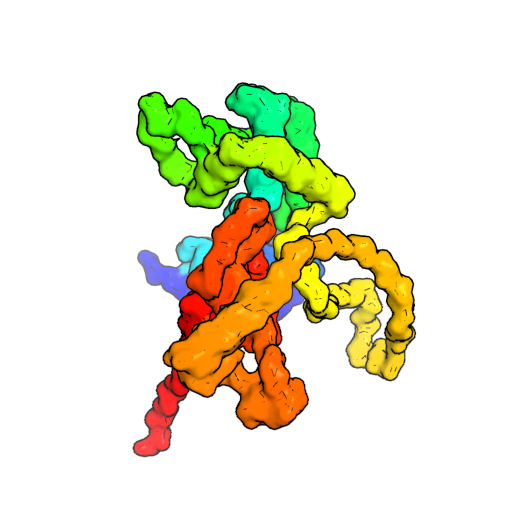1
ATOM 1372 N N . LYS A 1 170 ? 20.181 6.511 -5.704 1.00 49.81 170 LYS A N 1
ATOM 1373 C CA . LYS A 1 170 ? 19.330 6.148 -4.545 1.00 49.81 170 LYS A CA 1
ATOM 1374 C C . LYS A 1 170 ? 17.865 6.645 -4.625 1.00 49.81 170 LYS A C 1
ATOM 1376 O O . LYS A 1 170 ? 17.143 6.574 -3.638 1.00 49.81 170 LYS A O 1
ATOM 1381 N N . LYS A 1 171 ? 17.421 7.188 -5.762 1.00 51.59 171 LYS A N 1
ATOM 1382 C CA . LYS A 1 171 ? 16.120 7.833 -5.964 1.00 51.59 171 LYS A CA 1
ATOM 1383 C C . LYS A 1 171 ? 14.951 6.852 -6.138 1.00 51.59 171 LYS A C 1
ATOM 1385 O O . LYS A 1 171 ? 13.837 7.219 -5.795 1.00 51.59 171 LYS A O 1
ATOM 1390 N N . GLY A 1 172 ? 15.193 5.616 -6.589 1.00 55.25 172 GLY A N 1
ATOM 1391 C CA . GLY A 1 172 ? 14.120 4.667 -6.929 1.00 55.25 172 GLY A CA 1
ATOM 1392 C C . GLY A 1 172 ? 13.486 3.903 -5.757 1.00 55.25 172 GLY A C 1
ATOM 1393 O O . GLY A 1 172 ? 12.389 3.370 -5.916 1.00 55.25 172 GLY A O 1
ATOM 1394 N N . GLY A 1 173 ? 14.127 3.856 -4.584 1.00 70.75 173 GLY A N 1
ATOM 1395 C CA . GLY A 1 173 ? 13.719 2.990 -3.466 1.00 70.75 173 GLY A CA 1
ATOM 1396 C C . GLY A 1 173 ? 14.137 1.520 -3.648 1.00 70.75 173 GLY A C 1
ATOM 1397 O O . GLY A 1 173 ? 14.425 1.079 -4.757 1.00 70.75 173 GLY A O 1
ATOM 1398 N N . GLU A 1 174 ? 14.194 0.763 -2.550 1.00 75.81 174 GLU A N 1
ATOM 1399 C CA . GLU A 1 174 ? 14.722 -0.614 -2.521 1.00 75.81 174 GLU A CA 1
ATOM 1400 C C . GLU A 1 174 ? 13.897 -1.595 -3.370 1.00 75.81 174 GLU A C 1
ATOM 1402 O O . GLU A 1 174 ? 14.454 -2.347 -4.167 1.00 75.81 174 GLU A O 1
ATOM 1407 N N . LEU A 1 175 ? 12.566 -1.516 -3.277 1.00 74.00 175 LEU A N 1
ATOM 1408 C CA . LEU A 1 175 ? 11.646 -2.402 -3.998 1.00 74.00 175 LEU A CA 1
ATOM 1409 C C . LEU A 1 175 ? 11.783 -2.284 -5.525 1.00 74.00 175 LEU A C 1
ATOM 1411 O O . LEU A 1 175 ? 11.699 -3.276 -6.241 1.00 74.00 175 LEU A O 1
ATOM 1415 N N . THR A 1 176 ? 12.054 -1.077 -6.027 1.00 83.38 176 THR A N 1
ATOM 1416 C CA . THR A 1 176 ? 12.301 -0.819 -7.454 1.00 83.38 176 THR A CA 1
ATOM 1417 C C . THR A 1 176 ? 13.545 -1.560 -7.946 1.00 83.38 176 THR A C 1
ATOM 1419 O O . THR A 1 176 ? 13.524 -2.157 -9.019 1.00 83.38 176 THR A O 1
ATOM 1422 N N . ALA A 1 177 ? 14.626 -1.550 -7.157 1.00 81.56 177 ALA A N 1
ATOM 1423 C CA . ALA A 1 177 ? 15.853 -2.263 -7.503 1.00 81.56 177 ALA A CA 1
ATOM 1424 C C . ALA A 1 177 ? 15.662 -3.784 -7.448 1.00 81.56 177 ALA A C 1
ATOM 1426 O O . ALA A 1 177 ? 16.118 -4.488 -8.347 1.00 81.56 177 ALA A O 1
ATOM 1427 N N . GLN A 1 178 ? 14.940 -4.280 -6.438 1.00 79.81 178 GLN A N 1
ATOM 1428 C CA . GLN A 1 178 ? 14.591 -5.698 -6.330 1.00 79.81 178 GLN A CA 1
ATOM 1429 C C . GLN A 1 178 ? 13.752 -6.169 -7.526 1.00 79.81 178 GLN A C 1
ATOM 1431 O O . GLN A 1 178 ? 14.064 -7.203 -8.109 1.00 79.81 178 GLN A O 1
ATOM 1436 N N . MET A 1 179 ? 12.744 -5.392 -7.943 1.00 85.31 179 MET A N 1
ATOM 1437 C CA . MET A 1 179 ? 11.922 -5.710 -9.115 1.00 85.31 179 MET A CA 1
ATOM 1438 C C . MET A 1 179 ? 12.758 -5.783 -10.396 1.00 85.31 179 MET A C 1
ATOM 1440 O O . MET A 1 179 ? 12.671 -6.765 -11.131 1.00 85.31 179 MET A O 1
ATOM 1444 N N . ALA A 1 180 ? 13.597 -4.774 -10.656 1.00 86.62 180 ALA A N 1
ATOM 1445 C CA . ALA A 1 180 ? 14.445 -4.761 -11.847 1.00 86.62 180 ALA A CA 1
ATOM 1446 C C . ALA A 1 180 ? 15.407 -5.963 -11.873 1.00 86.62 180 ALA A C 1
ATOM 1448 O O . ALA A 1 180 ? 15.564 -6.606 -12.909 1.00 86.62 180 ALA A O 1
ATOM 1449 N N . ALA A 1 181 ? 16.009 -6.308 -10.729 1.00 80.44 181 ALA A N 1
ATOM 1450 C CA . ALA A 1 181 ? 16.861 -7.487 -10.605 1.00 80.44 181 ALA A CA 1
ATOM 1451 C C . ALA A 1 181 ? 16.090 -8.801 -10.825 1.00 80.44 181 ALA A C 1
ATOM 1453 O O . ALA A 1 181 ? 16.575 -9.673 -11.544 1.00 80.44 181 ALA A O 1
ATOM 1454 N N . ALA A 1 182 ? 14.882 -8.931 -10.266 1.00 76.06 182 ALA A N 1
ATOM 1455 C CA . ALA A 1 182 ? 14.031 -10.107 -10.447 1.00 76.06 182 ALA A CA 1
ATOM 1456 C C . ALA A 1 182 ? 13.629 -10.311 -11.918 1.00 76.06 182 ALA A C 1
ATOM 1458 O O . ALA A 1 182 ? 13.678 -11.435 -12.418 1.00 76.06 182 ALA A O 1
ATOM 1459 N N . PHE A 1 183 ? 13.303 -9.227 -12.629 1.00 84.56 183 PHE A N 1
ATOM 1460 C CA . PHE A 1 183 ? 12.983 -9.267 -14.058 1.00 84.56 183 PHE A CA 1
ATOM 1461 C C . PHE A 1 183 ? 14.166 -9.686 -14.929 1.00 84.56 183 PHE A C 1
ATOM 1463 O O . PHE A 1 183 ? 13.978 -10.423 -15.890 1.00 84.56 183 PHE A O 1
ATOM 1470 N 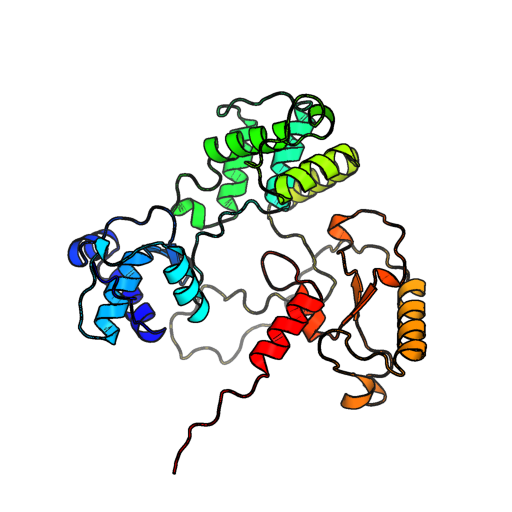N . VAL A 1 184 ? 15.382 -9.243 -14.599 1.00 84.81 184 VAL A N 1
ATOM 1471 C CA . VAL A 1 184 ? 16.591 -9.681 -15.314 1.00 84.81 184 VAL A CA 1
ATOM 1472 C C . VAL A 1 184 ? 16.909 -11.145 -15.029 1.00 84.81 184 VAL A C 1
ATOM 1474 O O . VAL A 1 184 ? 17.318 -11.862 -15.937 1.00 84.81 184 VAL A O 1
ATOM 1477 N N . ALA A 1 185 ? 16.707 -11.601 -13.792 1.00 81.56 185 ALA A N 1
ATOM 1478 C CA . ALA A 1 185 ? 16.968 -12.986 -13.418 1.00 81.56 185 ALA A CA 1
ATOM 1479 C C . ALA A 1 185 ? 15.997 -13.972 -14.090 1.00 81.56 185 ALA A C 1
ATOM 1481 O O . ALA A 1 185 ? 16.425 -15.042 -14.509 1.00 81.56 185 ALA A O 1
ATOM 1482 N N . ASN A 1 186 ? 14.708 -13.620 -14.194 1.00 81.75 186 ASN A N 1
ATOM 1483 C CA . ASN A 1 186 ? 13.653 -14.519 -14.676 1.00 81.75 186 ASN A CA 1
ATOM 1484 C C . ASN A 1 186 ? 12.640 -13.802 -15.599 1.00 81.75 186 ASN A C 1
ATOM 1486 O O . ASN A 1 186 ? 11.464 -13.690 -15.240 1.00 81.75 186 ASN A O 1
ATOM 1490 N N . PRO A 1 187 ? 13.049 -13.308 -16.782 1.00 84.00 187 PRO A N 1
ATOM 1491 C CA . PRO A 1 187 ? 12.211 -12.450 -17.624 1.00 84.00 187 PRO A CA 1
ATOM 1492 C C . PRO A 1 187 ? 10.904 -13.114 -18.069 1.00 84.00 187 PRO A C 1
ATOM 1494 O O . PRO A 1 187 ? 9.843 -12.512 -17.921 1.00 84.00 187 PRO A O 1
ATOM 1497 N N . ASP A 1 188 ? 10.954 -14.366 -18.533 1.00 79.88 188 ASP A N 1
ATOM 1498 C CA . ASP A 1 188 ? 9.768 -15.073 -19.037 1.00 79.88 188 ASP A CA 1
ATOM 1499 C C . ASP A 1 188 ? 8.720 -15.292 -17.936 1.00 79.88 188 ASP A C 1
ATOM 1501 O O . ASP A 1 188 ? 7.528 -15.056 -18.136 1.00 79.88 188 ASP A O 1
ATOM 1505 N N . GLN A 1 189 ? 9.164 -15.693 -16.741 1.00 73.31 189 GLN A N 1
ATOM 1506 C CA . GLN A 1 189 ? 8.273 -15.910 -15.602 1.00 73.31 189 GLN A CA 1
ATOM 1507 C C . GLN A 1 189 ? 7.675 -14.594 -15.098 1.00 73.31 189 GLN A C 1
ATOM 1509 O O . GLN A 1 189 ? 6.495 -14.535 -14.751 1.00 73.31 189 GLN A O 1
ATOM 1514 N N . MET A 1 190 ? 8.478 -13.533 -15.048 1.00 77.75 190 MET A N 1
ATOM 1515 C CA . MET A 1 190 ? 8.023 -12.213 -14.620 1.00 77.75 190 MET A CA 1
ATOM 1516 C C . MET A 1 190 ? 7.021 -11.619 -15.616 1.00 77.75 190 MET A C 1
ATOM 1518 O O . MET A 1 190 ? 5.990 -11.094 -15.196 1.00 77.75 190 MET A O 1
ATOM 1522 N N . HIS A 1 191 ? 7.252 -11.801 -16.919 1.00 86.44 191 HIS A N 1
ATOM 1523 C CA . HIS A 1 191 ? 6.292 -11.447 -17.961 1.00 86.44 191 HIS A CA 1
ATOM 1524 C C . HIS A 1 191 ? 4.985 -12.240 -17.829 1.00 86.44 191 HIS A C 1
ATOM 1526 O O . HIS A 1 191 ? 3.901 -11.657 -17.831 1.00 86.44 191 HIS A O 1
ATOM 1532 N N . ALA A 1 192 ? 5.064 -13.561 -17.629 1.00 74.06 192 ALA A N 1
ATOM 1533 C CA . ALA A 1 192 ? 3.883 -14.395 -17.406 1.00 74.06 192 ALA A CA 1
ATOM 1534 C C . ALA A 1 192 ? 3.071 -13.926 -16.183 1.00 74.06 192 ALA A C 1
ATOM 1536 O O . ALA A 1 192 ? 1.850 -13.795 -16.261 1.00 74.06 192 ALA A O 1
ATOM 1537 N N . ASN A 1 193 ? 3.739 -13.582 -15.078 1.00 72.69 193 ASN A N 1
ATOM 1538 C CA . ASN A 1 193 ? 3.081 -13.043 -13.885 1.00 72.69 193 ASN A CA 1
ATOM 1539 C C . ASN A 1 193 ? 2.372 -11.709 -14.172 1.00 72.69 193 ASN A C 1
ATOM 1541 O O . ASN A 1 193 ? 1.252 -11.492 -13.708 1.00 72.69 193 ASN A O 1
ATOM 1545 N N . ALA A 1 194 ? 2.998 -10.820 -14.948 1.00 81.25 194 ALA A N 1
ATOM 1546 C CA . ALA A 1 194 ? 2.398 -9.550 -15.345 1.00 81.25 194 ALA A CA 1
ATOM 1547 C C . ALA A 1 194 ? 1.167 -9.751 -16.245 1.00 81.25 194 ALA A C 1
ATOM 1549 O O . ALA A 1 194 ? 0.147 -9.091 -16.043 1.00 81.25 194 ALA A O 1
ATOM 1550 N N . GLN A 1 195 ? 1.218 -10.696 -17.191 1.00 83.62 195 GLN A N 1
ATOM 1551 C CA . GLN A 1 195 ? 0.066 -11.054 -18.024 1.00 83.62 195 GLN A CA 1
ATOM 1552 C C . GLN A 1 195 ? -1.102 -11.592 -17.190 1.00 83.62 195 GLN A C 1
ATOM 1554 O O . GLN A 1 195 ? -2.252 -11.217 -17.422 1.00 83.62 195 GLN A O 1
ATOM 1559 N N . GLU A 1 196 ? -0.824 -12.445 -16.202 1.00 72.81 196 GLU A N 1
ATOM 1560 C CA . GLU A 1 196 ? -1.853 -12.959 -15.295 1.00 72.81 196 GLU A CA 1
ATOM 1561 C C . GLU A 1 196 ? -2.493 -11.847 -14.460 1.00 72.81 196 GLU A C 1
ATOM 1563 O O . GLU A 1 196 ? -3.710 -11.834 -14.275 1.00 72.81 196 GLU A O 1
ATOM 1568 N N . LEU A 1 197 ? -1.690 -10.890 -13.997 1.00 75.12 197 LEU A N 1
ATOM 1569 C CA . LEU A 1 197 ? -2.162 -9.738 -13.239 1.00 75.12 197 LEU A CA 1
ATOM 1570 C C . LEU A 1 197 ? -3.005 -8.782 -14.101 1.00 75.12 197 LEU A C 1
ATOM 1572 O O . LEU A 1 197 ? -4.038 -8.287 -13.655 1.00 75.12 197 LEU A O 1
ATOM 1576 N N . TRP A 1 198 ? -2.623 -8.570 -15.361 1.00 79.00 198 TRP A N 1
ATOM 1577 C CA . TRP A 1 198 ? -3.464 -7.862 -16.328 1.00 79.00 198 TRP A CA 1
ATOM 1578 C C . TRP A 1 198 ? -4.794 -8.585 -16.562 1.00 79.00 198 TRP A C 1
ATOM 1580 O O . TRP A 1 198 ? -5.848 -7.950 -16.584 1.00 79.00 198 TRP A O 1
ATOM 1590 N N . ALA A 1 199 ? -4.761 -9.913 -16.701 1.00 74.31 199 ALA A N 1
ATOM 1591 C CA . ALA A 1 199 ? -5.949 -10.727 -16.937 1.00 74.31 199 ALA A CA 1
ATOM 1592 C C . ALA A 1 199 ? -6.889 -10.794 -15.722 1.00 74.31 199 ALA A C 1
ATOM 1594 O O . ALA A 1 199 ? -8.102 -10.913 -15.896 1.00 74.31 199 ALA A O 1
ATOM 1595 N N . SER A 1 200 ? -6.359 -10.710 -14.498 1.00 72.88 200 SER A N 1
ATOM 1596 C CA . SER A 1 200 ? -7.174 -10.689 -13.278 1.00 72.88 200 SER A CA 1
ATOM 1597 C C . SER A 1 200 ? -7.964 -9.387 -13.124 1.00 72.88 200 SER A C 1
ATOM 1599 O O . SER A 1 200 ? -9.001 -9.375 -12.458 1.00 72.88 200 SER A O 1
ATOM 1601 N N . GLY A 1 201 ? -7.472 -8.293 -13.717 1.00 71.81 201 GLY A N 1
ATOM 1602 C CA . GLY A 1 201 ? -8.070 -6.963 -13.629 1.00 71.81 201 GLY A CA 1
ATOM 1603 C C . GLY A 1 201 ? -7.984 -6.320 -12.239 1.00 71.81 201 GLY A C 1
ATOM 1604 O O . GLY A 1 201 ? -8.575 -5.258 -12.032 1.00 71.81 201 GLY A O 1
ATOM 1605 N N . SER A 1 202 ? -7.277 -6.946 -11.289 1.00 70.12 202 SER A N 1
ATOM 1606 C CA . SER A 1 202 ? -7.183 -6.486 -9.903 1.00 70.12 202 SER A CA 1
ATOM 1607 C C . SER A 1 202 ? -5.797 -6.723 -9.298 1.00 70.12 202 SER A C 1
ATOM 1609 O O . SER A 1 202 ? -5.254 -7.826 -9.395 1.00 70.12 202 SER A O 1
ATOM 1611 N N . LEU A 1 203 ? -5.241 -5.692 -8.652 1.00 70.12 203 LEU A N 1
ATOM 1612 C CA . LEU A 1 203 ? -3.999 -5.787 -7.871 1.00 70.12 203 LEU A CA 1
ATOM 1613 C C . LEU A 1 203 ? -4.253 -6.491 -6.523 1.00 70.12 203 LEU A C 1
ATOM 1615 O O . LEU A 1 203 ? -5.306 -6.285 -5.921 1.00 70.12 203 LEU A O 1
ATOM 1619 N N . GLY A 1 204 ? -3.293 -7.280 -6.016 1.00 55.78 204 GLY A N 1
ATOM 1620 C CA . GLY A 1 204 ? -3.397 -7.931 -4.698 1.00 55.78 204 GLY A CA 1
ATOM 1621 C C . GLY A 1 204 ? -3.579 -9.454 -4.711 1.00 55.78 204 GLY A C 1
ATOM 1622 O O . GLY A 1 204 ? -4.249 -10.000 -3.838 1.00 55.78 204 GLY A O 1
ATOM 1623 N N . LEU A 1 205 ? -2.974 -10.163 -5.670 1.00 43.41 205 LEU A N 1
ATOM 1624 C CA . LEU A 1 205 ? -2.988 -11.639 -5.721 1.00 43.41 205 LEU A CA 1
ATOM 1625 C C . LEU A 1 205 ? -1.920 -12.313 -4.830 1.00 43.41 205 LEU A C 1
ATOM 1627 O O . LEU A 1 205 ? -1.749 -13.534 -4.884 1.00 43.41 205 LEU A O 1
ATOM 1631 N N . GLY A 1 206 ? -1.223 -11.548 -3.987 1.00 38.31 206 GLY A N 1
ATOM 1632 C CA . GLY A 1 206 ? -0.264 -12.068 -3.012 1.00 38.31 206 GLY A CA 1
ATOM 1633 C C . GLY A 1 206 ? -0.956 -12.742 -1.823 1.00 38.31 206 GLY A C 1
ATOM 1634 O O . GLY A 1 206 ? -1.446 -12.064 -0.930 1.00 38.31 206 GLY A O 1
ATOM 1635 N N . ASP A 1 207 ? -0.951 -14.077 -1.824 1.00 35.78 207 ASP A N 1
ATOM 1636 C CA . ASP A 1 207 ? -1.448 -15.007 -0.795 1.00 35.78 207 ASP A CA 1
ATOM 1637 C C . ASP A 1 207 ? -2.970 -15.094 -0.574 1.00 35.78 207 ASP A C 1
ATOM 1639 O O . ASP A 1 207 ? -3.563 -14.478 0.307 1.00 35.78 207 ASP A O 1
ATOM 1643 N N . SER A 1 208 ? -3.594 -16.038 -1.285 1.00 35.91 208 SER A N 1
ATOM 1644 C CA . SER A 1 208 ? -4.701 -16.809 -0.707 1.00 35.91 208 SER A CA 1
ATOM 1645 C C . SER A 1 208 ? -4.330 -18.287 -0.703 1.00 35.91 208 SER A C 1
ATOM 1647 O O . SER A 1 208 ? -4.741 -19.071 -1.557 1.00 35.91 208 SER A O 1
ATOM 1649 N N . ASP A 1 209 ? -3.515 -18.669 0.278 1.00 32.38 209 ASP A N 1
ATOM 1650 C CA . ASP A 1 209 ? -3.542 -20.044 0.753 1.00 32.38 209 ASP A CA 1
ATOM 1651 C C . ASP A 1 209 ? -4.953 -20.327 1.284 1.00 32.38 209 ASP A C 1
ATOM 1653 O O . ASP A 1 209 ? -5.539 -19.500 1.985 1.00 32.38 209 ASP A O 1
ATOM 1657 N N . GLY A 1 210 ? -5.545 -21.442 0.870 1.00 35.00 210 GLY A N 1
ATOM 1658 C CA . GLY A 1 210 ? -6.964 -21.716 1.059 1.00 35.00 210 GLY A CA 1
ATOM 1659 C C . GLY A 1 210 ? -7.399 -21.693 2.524 1.00 35.00 210 GLY A C 1
ATOM 1660 O O . GLY A 1 210 ? -7.272 -22.696 3.214 1.00 35.00 210 GLY A O 1
ATOM 1661 N N . LEU A 1 211 ? -7.978 -20.575 2.967 1.00 30.14 211 LEU A N 1
ATOM 1662 C CA . LEU A 1 211 ? -8.917 -20.462 4.083 1.00 30.14 211 LEU A CA 1
ATOM 1663 C C . LEU A 1 211 ? -9.645 -19.113 3.984 1.00 30.14 211 LEU A C 1
ATOM 1665 O O . LEU A 1 211 ? -9.061 -18.059 4.186 1.00 30.14 211 LEU A O 1
ATOM 1669 N N . VAL A 1 212 ? -10.927 -19.212 3.620 1.00 31.12 212 VAL A N 1
ATOM 1670 C CA . VAL A 1 212 ? -12.070 -18.378 4.031 1.00 31.12 212 VAL A CA 1
ATOM 1671 C C . VAL A 1 212 ? -11.836 -16.867 4.143 1.00 31.12 212 VAL A C 1
ATOM 1673 O O . VAL A 1 212 ? -11.237 -16.395 5.095 1.00 31.12 212 VAL A O 1
ATOM 1676 N N . GLY A 1 213 ? -12.484 -16.138 3.227 1.00 30.48 213 GLY A N 1
ATOM 1677 C CA . GLY A 1 213 ? -13.156 -14.865 3.500 1.00 30.48 213 GLY A CA 1
ATOM 1678 C C . GLY A 1 213 ? -12.300 -13.743 4.084 1.00 30.48 213 GLY A C 1
ATOM 1679 O O . GLY A 1 213 ? -11.967 -13.734 5.261 1.00 30.48 213 GLY A O 1
ATOM 1680 N N . THR A 1 214 ? -12.093 -12.690 3.298 1.00 27.62 214 THR A N 1
ATOM 1681 C CA . THR A 1 214 ? -11.940 -11.349 3.874 1.00 27.62 214 THR A CA 1
ATOM 1682 C C . THR A 1 214 ? -13.053 -11.138 4.915 1.00 27.62 214 THR A C 1
ATOM 1684 O O . THR A 1 214 ? -14.225 -11.228 4.529 1.00 27.62 214 THR A O 1
ATOM 1687 N N . PRO A 1 215 ? -12.749 -10.889 6.202 1.00 31.75 215 PRO A N 1
ATOM 1688 C CA . PRO A 1 215 ? -13.762 -10.429 7.135 1.00 31.75 215 PRO A CA 1
ATOM 1689 C C . PRO A 1 215 ? -14.197 -9.049 6.643 1.00 31.75 215 PRO A C 1
ATOM 1691 O O . PRO A 1 215 ? -13.360 -8.162 6.474 1.00 31.75 215 PRO A O 1
ATOM 1694 N N . ASP A 1 216 ? -15.488 -8.923 6.363 1.00 30.95 216 ASP A N 1
ATOM 1695 C CA . ASP A 1 216 ? -16.195 -7.679 6.069 1.00 30.95 216 ASP A CA 1
ATOM 1696 C C . ASP A 1 216 ? -15.793 -6.948 4.780 1.00 30.95 216 ASP A C 1
ATOM 1698 O O . ASP A 1 216 ? -15.352 -5.801 4.771 1.00 30.95 216 ASP A O 1
ATOM 1702 N N . GLY A 1 217 ? -16.113 -7.573 3.645 1.00 31.20 217 GLY A N 1
ATOM 1703 C CA . GLY A 1 217 ? -16.710 -6.798 2.559 1.00 31.20 217 GLY A CA 1
ATOM 1704 C C . GLY A 1 217 ? -18.114 -6.391 3.001 1.00 31.20 217 GLY A C 1
ATOM 1705 O O . GLY A 1 217 ? -19.055 -7.157 2.805 1.00 31.20 217 GLY A O 1
ATOM 1706 N N . ALA A 1 218 ? -18.237 -5.242 3.669 1.00 29.84 218 ALA A N 1
ATOM 1707 C CA . ALA A 1 218 ? -19.528 -4.697 4.066 1.00 29.84 218 ALA A CA 1
ATOM 1708 C C . ALA A 1 218 ? -20.455 -4.640 2.835 1.00 29.84 218 ALA A C 1
ATOM 1710 O O . ALA A 1 218 ? -20.061 -4.073 1.811 1.00 29.84 218 ALA A O 1
ATOM 1711 N N . PRO A 1 219 ? -21.671 -5.209 2.898 1.00 30.56 219 PRO A N 1
ATOM 1712 C CA . PRO A 1 219 ? -22.694 -4.909 1.916 1.00 30.56 219 PRO A CA 1
ATOM 1713 C C . PRO A 1 219 ? -22.985 -3.409 2.009 1.00 30.56 219 PRO A C 1
ATOM 1715 O O . PRO A 1 219 ? -23.474 -2.921 3.028 1.00 30.56 219 PRO A O 1
ATOM 1718 N N . SER A 1 220 ? -22.662 -2.664 0.955 1.00 34.62 220 SER A N 1
ATOM 1719 C CA . SER A 1 220 ? -23.354 -1.415 0.669 1.00 34.62 220 SER A CA 1
ATOM 1720 C C . SER A 1 220 ? -24.808 -1.790 0.403 1.00 34.62 220 SER A C 1
ATOM 1722 O O . SER A 1 220 ? -25.073 -2.402 -0.628 1.00 34.62 220 SER A O 1
ATOM 1724 N N . ASP A 1 221 ? -25.665 -1.583 1.405 1.00 37.84 221 ASP A N 1
ATOM 1725 C CA . ASP A 1 221 ? -27.106 -1.288 1.331 1.00 37.84 221 ASP A CA 1
ATOM 1726 C C . ASP A 1 221 ? -27.801 -1.797 2.607 1.00 37.84 221 ASP A C 1
ATOM 1728 O O . ASP A 1 221 ? -28.407 -2.866 2.626 1.00 37.84 221 ASP A O 1
ATOM 1732 N N . VAL A 1 222 ? -27.714 -1.023 3.693 1.00 31.73 222 VAL A N 1
ATOM 1733 C CA . VAL A 1 222 ? -28.691 -1.063 4.795 1.00 31.73 222 VAL A CA 1
ATOM 1734 C C . VAL A 1 222 ? -28.707 0.298 5.486 1.00 31.73 222 VAL A C 1
ATOM 1736 O O . VAL A 1 222 ? -27.963 0.564 6.428 1.00 31.73 222 VAL A O 1
ATOM 1739 N N . ASP A 1 223 ? -29.566 1.182 4.984 1.00 37.00 223 ASP A N 1
ATOM 1740 C CA . ASP A 1 223 ? -30.128 2.250 5.801 1.00 37.00 223 ASP A CA 1
ATOM 1741 C C . ASP A 1 223 ? -31.033 1.618 6.877 1.00 37.00 223 ASP A C 1
ATOM 1743 O O . ASP A 1 223 ? -31.942 0.852 6.561 1.00 37.00 223 ASP A O 1
ATOM 1747 N N . SER A 1 224 ? -30.829 2.025 8.132 1.00 33.06 224 SER A N 1
ATOM 1748 C CA . SER A 1 224 ? -31.634 1.766 9.347 1.00 33.06 224 SER A CA 1
ATOM 1749 C C . SER A 1 224 ? -31.130 0.667 10.308 1.00 33.06 224 SER A C 1
ATOM 1751 O O . SER A 1 224 ? -30.932 -0.474 9.895 1.00 33.06 224 SER A O 1
ATOM 1753 N N . PRO A 1 225 ? -31.006 0.954 11.626 1.00 37.22 225 PRO A N 1
ATOM 1754 C CA . PRO A 1 225 ? -30.420 0.033 12.612 1.00 37.22 225 PRO A CA 1
ATOM 1755 C C . PRO A 1 225 ? -31.292 -1.159 13.051 1.00 37.22 225 PRO A C 1
ATOM 1757 O O . PRO A 1 225 ? -30.892 -1.860 13.974 1.00 37.22 225 PRO A O 1
ATOM 1760 N N . ASP A 1 226 ? -32.458 -1.398 12.441 1.00 39.47 226 ASP A N 1
ATOM 1761 C CA . ASP A 1 226 ? -33.490 -2.292 13.006 1.00 39.47 226 ASP A CA 1
ATOM 1762 C C . ASP A 1 226 ? -33.900 -3.482 12.111 1.00 39.47 226 ASP A C 1
ATOM 1764 O O . ASP A 1 226 ? -34.932 -4.111 12.338 1.00 39.47 226 ASP A O 1
ATOM 1768 N N . ALA A 1 227 ? -33.102 -3.855 11.104 1.00 39.00 227 ALA A N 1
ATOM 1769 C CA . ALA A 1 227 ? -33.458 -4.957 10.201 1.00 39.00 227 ALA A CA 1
ATOM 1770 C C . ALA A 1 227 ? -32.286 -5.887 9.842 1.00 39.00 227 ALA A C 1
ATOM 1772 O O . ALA A 1 227 ? -31.891 -5.981 8.687 1.00 39.00 227 ALA A O 1
ATOM 1773 N N . LEU A 1 228 ? -31.763 -6.644 10.809 1.00 43.62 228 LEU A N 1
ATOM 1774 C CA . LEU A 1 228 ? -30.931 -7.823 10.525 1.00 43.62 228 LEU A CA 1
ATOM 1775 C C . LEU A 1 228 ? -31.318 -8.970 11.459 1.00 43.62 228 LEU A C 1
ATOM 1777 O O . LEU A 1 228 ? -30.653 -9.234 12.454 1.00 43.62 228 LEU A O 1
ATOM 1781 N N . THR A 1 229 ? -32.423 -9.651 11.157 1.00 36.22 229 THR A N 1
ATOM 1782 C CA . THR A 1 229 ? -32.775 -10.903 11.850 1.00 36.22 229 THR A CA 1
ATOM 1783 C C . THR A 1 229 ? -32.523 -12.145 11.006 1.00 36.22 229 THR A C 1
ATOM 1785 O O . THR A 1 229 ? -32.322 -13.204 11.592 1.00 36.22 229 THR A O 1
ATOM 1788 N N . GLN A 1 230 ? -32.471 -12.053 9.669 1.00 32.62 230 GLN A N 1
ATOM 1789 C CA . GLN A 1 230 ? -32.161 -13.188 8.787 1.00 32.62 230 GLN A CA 1
ATOM 1790 C C . GLN A 1 230 ? -31.545 -12.725 7.456 1.00 32.62 230 GLN A C 1
ATOM 1792 O O . GLN A 1 230 ? -32.006 -11.751 6.863 1.00 32.62 230 GLN A O 1
ATOM 1797 N N . ALA A 1 231 ? -30.546 -13.463 6.965 1.00 40.91 231 ALA A N 1
ATOM 1798 C CA . ALA A 1 231 ? -29.966 -13.328 5.630 1.00 40.91 231 ALA A CA 1
ATOM 1799 C C . ALA A 1 231 ? -29.918 -14.705 4.944 1.00 40.91 231 ALA A C 1
ATOM 1801 O O . ALA A 1 231 ? -29.764 -15.733 5.603 1.00 40.91 231 ALA A O 1
ATOM 1802 N N . VAL A 1 232 ? -30.061 -14.741 3.615 1.00 31.58 232 VAL A N 1
ATOM 1803 C CA . VAL A 1 232 ? -29.921 -15.982 2.836 1.00 31.58 232 VAL A CA 1
ATOM 1804 C C . VAL A 1 232 ? -28.434 -16.250 2.603 1.00 31.58 232 VAL A C 1
ATOM 1806 O O . VAL A 1 232 ? -27.827 -15.714 1.676 1.00 31.58 232 VAL A O 1
ATOM 1809 N N . GLU A 1 233 ? -27.850 -17.077 3.463 1.00 33.78 233 GLU A N 1
ATOM 1810 C CA . GLU A 1 233 ? -26.475 -17.569 3.346 1.00 33.78 233 GLU A CA 1
ATOM 1811 C C . GLU A 1 233 ? -26.405 -18.857 2.496 1.00 33.78 233 GLU A C 1
ATOM 1813 O O . GLU A 1 233 ? -27.414 -19.509 2.234 1.00 33.78 233 GLU A O 1
ATOM 1818 N N . GLY A 1 234 ? -25.209 -19.235 2.025 1.00 32.88 234 GLY A N 1
ATOM 1819 C CA . GLY A 1 234 ? -24.990 -20.536 1.368 1.00 32.88 234 GLY A CA 1
ATOM 1820 C C . GLY A 1 234 ? -25.094 -20.574 -0.165 1.00 32.88 234 GLY A C 1
ATOM 1821 O O . GLY A 1 234 ? -25.108 -21.658 -0.749 1.00 32.88 234 GLY A O 1
ATOM 1822 N N . ARG A 1 235 ? -25.119 -19.427 -0.861 1.00 30.36 235 ARG A N 1
ATOM 1823 C CA . ARG A 1 235 ? -25.002 -19.406 -2.333 1.00 30.36 235 ARG A CA 1
ATOM 1824 C C . ARG A 1 235 ? -23.632 -19.956 -2.757 1.00 30.36 235 ARG A C 1
ATOM 1826 O O . ARG A 1 235 ? -22.603 -19.348 -2.469 1.00 30.36 235 ARG A O 1
ATOM 1833 N N . VAL A 1 236 ? -23.625 -21.072 -3.486 1.00 28.39 236 VAL A N 1
ATOM 1834 C CA . VAL A 1 236 ? -22.399 -21.690 -4.015 1.00 28.39 236 VAL A CA 1
ATOM 1835 C C . VAL A 1 236 ? -21.760 -20.754 -5.043 1.00 28.39 236 VAL A C 1
ATOM 1837 O O . VAL A 1 236 ? -22.308 -20.520 -6.119 1.00 28.39 236 VAL A O 1
ATOM 1840 N N . ARG A 1 237 ? -20.592 -20.202 -4.703 1.00 28.08 237 ARG A N 1
ATOM 1841 C CA . ARG A 1 237 ? -19.715 -19.477 -5.629 1.00 28.08 237 ARG A CA 1
ATOM 1842 C C . ARG A 1 237 ? -18.553 -20.389 -6.000 1.00 28.08 237 ARG A C 1
ATOM 1844 O O . ARG A 1 23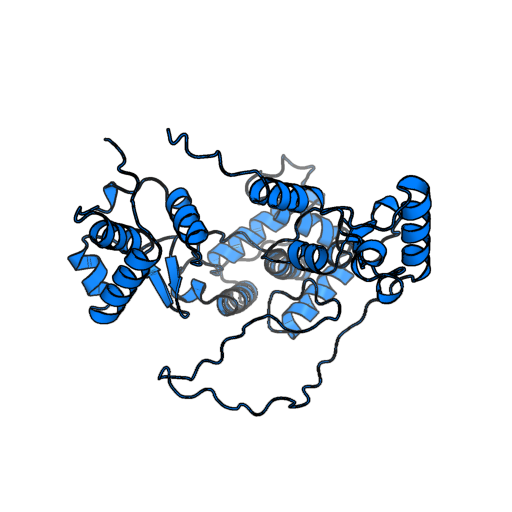7 ? -17.797 -20.804 -5.128 1.00 28.08 237 ARG A O 1
ATOM 1851 N N . GLN A 1 238 ? -18.409 -20.697 -7.284 1.00 24.44 238 GLN A N 1
ATOM 1852 C CA . GLN A 1 238 ? -17.250 -21.429 -7.788 1.00 24.44 238 GLN A CA 1
ATOM 1853 C C . GLN A 1 238 ? -16.129 -20.433 -8.101 1.00 24.44 238 GLN A C 1
ATOM 1855 O O . GLN A 1 238 ? -16.336 -19.468 -8.833 1.00 24.44 238 GLN A O 1
ATOM 1860 N N . ARG A 1 239 ? -14.947 -20.659 -7.523 1.00 28.22 239 ARG A N 1
ATOM 1861 C CA . ARG A 1 239 ? -13.720 -19.896 -7.780 1.00 28.22 239 ARG A CA 1
ATOM 1862 C C . ARG A 1 239 ? -12.646 -20.888 -8.207 1.00 28.22 239 ARG A C 1
ATOM 1864 O O . ARG A 1 239 ? -12.373 -21.833 -7.474 1.00 28.22 239 ARG A O 1
ATOM 1871 N N . LEU A 1 240 ? -12.052 -20.685 -9.380 1.00 25.05 240 LEU A N 1
ATOM 1872 C CA . LEU A 1 240 ? -10.862 -21.427 -9.791 1.00 25.05 240 LEU A CA 1
ATOM 1873 C C . LEU A 1 240 ? -9.667 -20.867 -9.012 1.00 25.05 240 LEU A C 1
ATOM 1875 O O . LEU A 1 240 ? -9.355 -19.683 -9.125 1.00 25.05 240 LEU A O 1
ATOM 1879 N N . VAL A 1 241 ? -9.041 -21.705 -8.188 1.00 30.61 241 VAL A N 1
ATOM 1880 C CA . VAL A 1 241 ? -7.825 -21.378 -7.433 1.00 30.61 241 VAL A CA 1
ATOM 1881 C C . VAL A 1 241 ? -6.687 -22.193 -8.037 1.00 30.61 241 VAL A C 1
ATOM 1883 O O . VAL A 1 241 ? -6.795 -23.413 -8.142 1.00 30.61 241 VAL A O 1
ATOM 1886 N N . LYS A 1 242 ? -5.603 -21.531 -8.454 1.00 29.88 242 LYS A N 1
ATOM 1887 C CA . LYS A 1 242 ? -4.358 -22.220 -8.813 1.00 29.88 242 LYS A CA 1
ATOM 1888 C C . LYS A 1 242 ? -3.664 -22.641 -7.517 1.00 29.88 242 LYS A C 1
ATOM 1890 O O . LYS A 1 242 ? -3.280 -21.789 -6.720 1.00 29.88 242 LYS A O 1
ATOM 1895 N N . THR A 1 243 ? -3.517 -23.941 -7.294 1.00 30.45 243 THR A N 1
ATOM 1896 C CA . THR A 1 243 ? -2.774 -24.488 -6.151 1.00 30.45 243 THR A CA 1
ATOM 1897 C C . THR A 1 243 ? -1.336 -24.754 -6.579 1.00 30.45 243 THR A C 1
ATOM 1899 O O . THR A 1 243 ? -1.108 -25.375 -7.612 1.00 30.45 243 THR A O 1
ATOM 1902 N N . ARG A 1 244 ? -0.361 -24.285 -5.796 1.00 44.66 244 ARG A N 1
ATOM 1903 C CA . ARG A 1 244 ? 1.046 -24.668 -5.975 1.00 44.66 244 ARG A CA 1
ATOM 1904 C C . ARG A 1 244 ? 1.298 -25.997 -5.271 1.00 44.66 244 ARG A C 1
ATOM 1906 O O . ARG A 1 244 ? 0.825 -26.192 -4.151 1.00 44.66 244 ARG A O 1
ATOM 1913 N N . GLU A 1 245 ? 2.038 -26.892 -5.914 1.00 36.88 245 GLU A N 1
ATOM 1914 C CA . GLU A 1 245 ? 2.440 -28.159 -5.310 1.00 36.88 245 GLU A CA 1
ATOM 1915 C C . GLU A 1 245 ? 3.406 -27.882 -4.148 1.00 36.88 245 GLU A C 1
ATOM 1917 O O . GLU A 1 245 ? 4.413 -27.193 -4.298 1.00 36.88 245 GLU A O 1
ATOM 1922 N N . ARG A 1 246 ? 3.055 -28.356 -2.951 1.00 55.47 246 ARG A N 1
ATOM 1923 C CA . ARG A 1 246 ? 3.860 -28.201 -1.734 1.00 55.47 246 ARG A CA 1
ATOM 1924 C C . ARG A 1 246 ? 4.373 -29.570 -1.327 1.00 55.47 246 ARG A C 1
ATOM 1926 O O . ARG A 1 246 ? 3.583 -30.500 -1.181 1.00 55.47 246 ARG A O 1
ATOM 1933 N N . SER A 1 247 ? 5.676 -29.692 -1.090 1.00 57.81 247 SER A N 1
ATOM 1934 C CA . SER A 1 247 ? 6.255 -30.949 -0.613 1.00 57.81 247 SER A CA 1
ATOM 1935 C C . SER A 1 247 ? 5.774 -31.261 0.809 1.00 57.81 247 SER A C 1
ATOM 1937 O O . SER A 1 247 ? 6.165 -30.610 1.781 1.00 57.81 247 SER A O 1
ATOM 1939 N N . GLY A 1 248 ? 4.940 -32.294 0.951 1.00 59.78 248 GLY A N 1
ATOM 1940 C CA . GLY A 1 248 ? 4.531 -32.819 2.258 1.00 59.78 248 GLY A CA 1
ATOM 1941 C C . GLY A 1 248 ? 5.704 -33.365 3.087 1.00 59.78 248 GLY A C 1
ATOM 1942 O O . GLY A 1 248 ? 5.622 -33.400 4.318 1.00 59.78 248 GLY A O 1
ATOM 1943 N N . ALA A 1 249 ? 6.812 -33.730 2.430 1.00 70.56 249 ALA A N 1
ATOM 1944 C CA . ALA A 1 249 ? 8.036 -34.180 3.087 1.00 70.56 249 ALA A CA 1
ATOM 1945 C C . ALA A 1 249 ? 8.694 -33.043 3.883 1.00 70.56 249 ALA A C 1
ATOM 1947 O O . ALA A 1 249 ? 8.923 -33.207 5.077 1.00 70.56 249 ALA A O 1
ATOM 1948 N N . LEU A 1 250 ? 8.859 -31.853 3.287 1.00 74.50 250 LEU A N 1
ATOM 1949 C CA . LEU A 1 250 ? 9.445 -30.686 3.968 1.00 74.50 250 LEU A CA 1
ATOM 1950 C C . LEU A 1 250 ? 8.624 -30.240 5.184 1.00 74.50 250 LEU A C 1
ATOM 1952 O O . LEU A 1 250 ? 9.182 -29.877 6.219 1.00 74.50 250 LEU A O 1
ATOM 1956 N N . ARG A 1 251 ? 7.289 -30.308 5.089 1.00 79.25 251 ARG A N 1
ATOM 1957 C CA . ARG A 1 251 ? 6.399 -30.045 6.232 1.00 79.25 251 ARG A CA 1
ATOM 1958 C C . ARG A 1 251 ? 6.692 -31.011 7.378 1.00 79.25 251 ARG A C 1
ATOM 1960 O O . ARG A 1 251 ? 6.858 -30.586 8.520 1.00 79.25 251 ARG A O 1
ATOM 1967 N N . SER A 1 252 ? 6.727 -32.302 7.063 1.00 79.44 252 SER A N 1
ATOM 1968 C CA . SER A 1 252 ? 6.926 -33.363 8.050 1.00 79.44 252 SER A CA 1
ATOM 1969 C C . SER A 1 252 ? 8.313 -33.263 8.688 1.00 79.44 252 SER A C 1
ATOM 1971 O O . SER A 1 252 ? 8.427 -33.274 9.911 1.00 79.44 252 SER A O 1
ATOM 1973 N N . GLU A 1 253 ? 9.351 -33.051 7.880 1.00 84.88 253 GLU A N 1
ATOM 1974 C CA . GLU A 1 253 ? 10.728 -32.865 8.341 1.00 84.88 253 GLU A CA 1
ATOM 1975 C C . GLU A 1 253 ? 10.892 -31.620 9.217 1.00 84.88 253 GLU A C 1
ATOM 1977 O O . GLU A 1 253 ? 11.543 -31.688 10.259 1.00 84.88 253 GLU A O 1
ATOM 1982 N N . LYS A 1 254 ? 10.250 -30.494 8.873 1.00 87.44 254 LYS A N 1
ATOM 1983 C CA . LYS A 1 254 ? 10.289 -29.286 9.711 1.00 87.44 254 LYS A CA 1
ATOM 1984 C C . LYS A 1 254 ? 9.652 -29.523 11.078 1.00 87.44 254 LYS A C 1
ATOM 1986 O O . LYS A 1 254 ? 10.175 -29.055 12.088 1.00 87.44 254 LYS A O 1
ATOM 1991 N N . MET A 1 255 ? 8.539 -30.253 11.127 1.00 84.38 255 MET A N 1
ATOM 1992 C CA . MET A 1 255 ? 7.874 -30.591 12.386 1.00 84.38 255 MET A CA 1
ATOM 1993 C C . MET A 1 255 ? 8.718 -31.534 13.250 1.00 84.38 255 MET A C 1
ATOM 1995 O O . MET A 1 255 ? 8.799 -31.326 14.461 1.00 84.38 255 MET A O 1
ATOM 1999 N N . VAL A 1 256 ? 9.372 -32.530 12.641 1.00 87.62 256 VAL A N 1
ATOM 2000 C CA . VAL A 1 256 ? 10.322 -33.415 13.337 1.00 87.62 256 VAL A CA 1
ATOM 2001 C C . VAL A 1 256 ? 11.486 -32.599 13.892 1.00 87.62 256 VAL A C 1
ATOM 2003 O O . VAL A 1 256 ? 11.732 -32.641 15.095 1.00 87.62 256 VAL A O 1
ATOM 2006 N N . GLN A 1 257 ? 12.116 -31.764 13.061 1.00 89.69 257 GLN A N 1
ATOM 2007 C CA . GLN A 1 257 ? 13.208 -30.883 13.476 1.00 89.69 257 GLN A CA 1
ATOM 2008 C C . GLN A 1 257 ? 12.799 -29.973 14.645 1.00 89.69 257 GLN A C 1
ATOM 2010 O O . GLN A 1 257 ? 13.568 -29.797 15.590 1.00 89.69 257 GLN A O 1
ATOM 2015 N N . ALA A 1 258 ? 11.603 -29.380 14.602 1.00 88.12 258 ALA A N 1
ATOM 2016 C CA . ALA A 1 258 ? 11.110 -28.532 15.683 1.00 88.12 258 ALA A CA 1
ATOM 2017 C C . ALA A 1 258 ? 10.922 -29.323 16.984 1.00 88.12 258 ALA A C 1
ATOM 2019 O O . ALA A 1 258 ? 11.370 -28.875 18.040 1.00 88.12 258 ALA A O 1
ATOM 2020 N N . ARG A 1 259 ? 10.337 -30.524 16.906 1.00 88.69 259 ARG A N 1
ATOM 2021 C CA . ARG A 1 259 ? 10.137 -31.393 18.070 1.00 88.69 259 ARG A CA 1
ATOM 2022 C C . ARG A 1 259 ? 11.471 -31.855 18.669 1.00 88.69 259 ARG A C 1
ATOM 2024 O O . ARG A 1 259 ? 11.604 -31.842 19.886 1.00 88.69 259 ARG A O 1
ATOM 2031 N N . GLU A 1 260 ? 12.472 -32.166 17.848 1.00 90.38 260 GLU A N 1
ATOM 2032 C CA . GLU A 1 260 ? 13.822 -32.531 18.306 1.00 90.38 260 GLU A CA 1
ATOM 2033 C C . GLU A 1 260 ? 14.577 -31.355 18.939 1.00 90.38 260 GLU A C 1
ATOM 2035 O O . GLU A 1 260 ? 15.203 -31.509 19.985 1.00 90.38 260 GLU A O 1
ATOM 2040 N N . ARG A 1 261 ? 14.522 -30.165 18.324 1.00 88.62 261 ARG A N 1
ATOM 2041 C CA . ARG A 1 261 ? 15.296 -28.996 18.777 1.00 88.62 261 ARG A CA 1
ATOM 2042 C C . ARG A 1 261 ? 14.651 -28.247 19.940 1.00 88.62 261 ARG A C 1
ATOM 2044 O O . ARG A 1 261 ? 15.364 -27.696 20.772 1.00 88.62 261 ARG A O 1
ATOM 2051 N N . ARG A 1 262 ? 13.318 -28.163 19.971 1.00 88.88 262 ARG A N 1
ATOM 2052 C CA . ARG A 1 262 ? 12.555 -27.342 20.933 1.00 88.88 262 ARG A CA 1
ATOM 2053 C C . ARG A 1 262 ? 11.722 -28.171 21.909 1.00 88.88 262 ARG A C 1
ATOM 2055 O O . ARG A 1 262 ? 11.175 -27.603 22.847 1.00 88.88 262 ARG A O 1
ATOM 2062 N N . GLY A 1 263 ? 11.574 -29.477 21.683 1.00 87.56 263 GLY A N 1
ATOM 2063 C CA . GLY A 1 263 ? 10.684 -30.345 22.465 1.00 87.56 263 GLY A CA 1
ATOM 2064 C C . GLY A 1 263 ? 9.191 -30.170 22.152 1.00 87.56 263 GLY A C 1
ATOM 2065 O O . GLY A 1 263 ? 8.365 -30.889 22.703 1.00 87.56 263 GLY A O 1
ATOM 2066 N N . THR A 1 264 ? 8.830 -29.236 21.267 1.00 89.50 264 THR A N 1
ATOM 2067 C CA . THR A 1 264 ? 7.446 -28.891 20.907 1.00 89.50 264 THR A CA 1
ATOM 2068 C C . THR A 1 264 ? 7.364 -28.430 19.446 1.00 89.50 264 THR A C 1
ATOM 2070 O O . THR A 1 264 ? 8.360 -28.020 18.848 1.00 89.50 264 THR A O 1
ATOM 2073 N N . ILE A 1 265 ? 6.157 -28.479 18.879 1.00 91.25 265 ILE A N 1
ATOM 2074 C CA . ILE A 1 265 ? 5.793 -27.893 17.582 1.00 91.25 265 ILE A CA 1
ATOM 2075 C C . ILE A 1 265 ? 5.054 -26.545 17.723 1.00 91.25 265 ILE A C 1
ATOM 2077 O O . ILE A 1 265 ? 4.388 -26.104 16.787 1.00 91.25 265 ILE A O 1
ATOM 2081 N N . ALA A 1 266 ? 5.154 -25.889 18.883 1.00 93.94 266 ALA A N 1
ATOM 2082 C CA . ALA A 1 266 ? 4.530 -24.600 19.159 1.00 93.94 266 ALA A CA 1
ATOM 2083 C C . ALA A 1 266 ? 4.951 -23.500 18.170 1.00 93.94 266 ALA A C 1
ATOM 2085 O O . ALA A 1 266 ? 6.073 -23.486 17.651 1.00 93.94 266 ALA A O 1
ATOM 2086 N N . CYS A 1 267 ? 4.066 -22.520 17.986 1.00 93.75 267 CYS A N 1
ATOM 2087 C CA . CYS A 1 267 ? 4.293 -21.333 17.168 1.00 93.75 267 CYS A CA 1
ATOM 2088 C C . CYS A 1 267 ? 5.631 -20.655 17.513 1.00 93.75 267 CYS A C 1
ATOM 2090 O O . CYS A 1 267 ? 5.886 -20.310 18.664 1.00 93.75 267 CYS A O 1
ATOM 2092 N N . GLU A 1 268 ? 6.466 -20.412 16.507 1.00 93.00 268 GLU A N 1
ATOM 2093 C CA . GLU A 1 268 ? 7.764 -19.735 16.626 1.00 93.00 268 GLU A CA 1
ATOM 2094 C C . GLU A 1 268 ? 7.637 -18.213 16.789 1.00 93.00 268 GLU A C 1
ATOM 2096 O O . GLU A 1 268 ? 8.642 -17.528 16.964 1.00 93.00 268 GLU A O 1
ATOM 2101 N N . THR A 1 269 ? 6.417 -17.671 16.786 1.00 92.19 269 THR A N 1
ATOM 2102 C CA . THR A 1 269 ? 6.152 -16.235 16.978 1.00 92.19 269 THR A CA 1
ATOM 2103 C C . THR A 1 269 ? 5.492 -15.923 18.319 1.00 92.19 269 THR A C 1
ATOM 2105 O O . THR A 1 269 ? 5.888 -14.972 18.988 1.00 92.19 269 THR A O 1
ATOM 2108 N N . CYS A 1 270 ? 4.475 -16.691 18.718 1.00 93.00 270 CYS A N 1
ATOM 2109 C CA . CYS A 1 270 ? 3.665 -16.393 19.907 1.00 93.00 270 CYS A CA 1
ATOM 2110 C C . CYS A 1 270 ? 3.642 -17.509 20.954 1.00 93.00 270 CYS A C 1
ATOM 2112 O O . CYS A 1 270 ? 2.929 -17.375 21.951 1.00 93.00 270 CYS A O 1
ATOM 2114 N N . ASP A 1 271 ? 4.377 -18.594 20.696 1.00 93.69 271 ASP A N 1
ATOM 2115 C CA . ASP A 1 271 ? 4.546 -19.751 21.578 1.00 93.69 271 ASP A CA 1
ATOM 2116 C C . ASP A 1 271 ? 3.245 -20.539 21.849 1.00 93.69 271 ASP A C 1
ATOM 2118 O O . ASP A 1 271 ? 3.198 -21.412 22.708 1.00 93.69 271 ASP A O 1
ATOM 2122 N N . PHE A 1 272 ? 2.185 -20.276 21.073 1.00 93.75 272 PHE A N 1
ATOM 2123 C CA . PHE A 1 272 ? 0.938 -21.039 21.112 1.00 93.75 272 PHE A CA 1
ATOM 2124 C C . PHE A 1 272 ? 1.140 -22.470 20.603 1.00 93.75 272 PHE A C 1
ATOM 2126 O O . PHE A 1 272 ? 1.647 -22.669 19.495 1.00 93.75 272 PHE A O 1
ATOM 2133 N N . ASP A 1 273 ? 0.673 -23.443 21.379 1.00 93.56 273 ASP A N 1
ATOM 2134 C CA . ASP A 1 273 ? 0.740 -24.870 21.075 1.00 93.56 273 ASP A CA 1
ATOM 2135 C C . ASP A 1 273 ? -0.679 -25.457 21.019 1.00 93.56 273 ASP A C 1
ATOM 2137 O O . ASP A 1 273 ? -1.430 -25.400 21.995 1.00 93.56 273 ASP A O 1
ATOM 2141 N N . PHE A 1 274 ? -1.056 -26.001 19.859 1.00 90.75 274 PHE A N 1
ATOM 2142 C CA . PHE A 1 274 ? -2.380 -26.585 19.659 1.00 90.75 274 PHE A CA 1
ATOM 2143 C C . PHE A 1 274 ? -2.577 -27.877 20.451 1.00 90.75 274 PHE A C 1
ATOM 2145 O O . PHE A 1 274 ? -3.680 -28.103 20.935 1.00 90.75 274 PHE A O 1
ATOM 2152 N N . GLU A 1 275 ? -1.547 -28.707 20.605 1.00 91.62 275 GLU A N 1
ATOM 2153 C CA . GLU A 1 275 ? -1.634 -29.973 21.339 1.00 91.62 275 GLU A CA 1
ATOM 2154 C C . GLU A 1 275 ? -1.829 -29.701 22.837 1.00 91.62 275 GLU A C 1
ATOM 2156 O O . GLU A 1 275 ? -2.645 -30.342 23.494 1.00 91.62 275 GLU A O 1
ATOM 2161 N N . VAL A 1 276 ? -1.167 -28.667 23.367 1.00 92.56 276 VAL A N 1
ATOM 2162 C CA . VAL A 1 276 ? -1.345 -28.237 24.765 1.00 92.56 276 VAL A CA 1
ATOM 2163 C C . VAL A 1 276 ? -2.745 -27.669 25.016 1.00 92.56 276 VAL A C 1
ATOM 2165 O O . VAL A 1 276 ? -3.335 -27.933 26.062 1.00 92.56 276 VAL A O 1
ATOM 2168 N N . VAL A 1 277 ? -3.283 -26.877 24.083 1.00 92.81 277 VAL A N 1
ATOM 2169 C CA . VAL A 1 277 ? -4.570 -26.182 24.272 1.00 92.81 277 VAL A CA 1
ATOM 2170 C C . VAL A 1 277 ? -5.773 -27.064 23.929 1.00 92.81 277 VAL A C 1
ATOM 2172 O O . VAL A 1 277 ? -6.791 -26.999 24.615 1.00 92.81 277 VAL A O 1
ATOM 2175 N N . TYR A 1 278 ? -5.674 -27.879 22.878 1.00 87.44 278 TYR A N 1
ATOM 2176 C CA . TYR A 1 278 ? -6.782 -28.671 22.333 1.00 87.44 278 TYR A CA 1
ATOM 2177 C C . TYR A 1 278 ? -6.608 -30.186 22.512 1.00 87.44 278 TYR A C 1
ATOM 2179 O O . TYR A 1 278 ? -7.469 -30.953 22.078 1.00 87.44 278 TYR A O 1
ATOM 2187 N N . GLY A 1 279 ? -5.523 -30.638 23.147 1.00 85.19 279 GLY A N 1
ATOM 2188 C CA . GLY A 1 279 ? -5.238 -32.057 23.340 1.00 85.19 279 GLY A CA 1
ATOM 2189 C C . GLY A 1 279 ? -4.995 -32.778 22.015 1.00 85.19 279 GLY A C 1
ATOM 2190 O O . GLY A 1 279 ? -4.399 -32.231 21.087 1.00 85.19 279 GLY A O 1
ATOM 2191 N N . GLU A 1 280 ? -5.506 -34.005 21.908 1.00 87.12 280 GLU A N 1
ATOM 2192 C CA . GLU A 1 280 ? -5.350 -34.862 20.723 1.00 87.12 280 GLU A CA 1
ATOM 2193 C C . GLU A 1 280 ? -5.840 -34.194 19.427 1.00 87.12 280 GLU A C 1
ATOM 2195 O O . GLU A 1 280 ? -5.227 -34.368 18.378 1.00 87.12 280 GLU A O 1
ATOM 2200 N N . LEU A 1 281 ? -6.879 -33.351 19.497 1.00 77.19 281 LEU A N 1
ATOM 2201 C CA . LEU A 1 281 ? -7.392 -32.613 18.337 1.00 77.19 281 LEU A CA 1
ATOM 2202 C C . LEU A 1 281 ? -6.346 -31.658 17.736 1.00 77.19 281 LEU A C 1
ATOM 2204 O O . LEU A 1 281 ? -6.344 -31.414 16.531 1.00 77.19 281 LEU A O 1
ATOM 2208 N N . GLY A 1 282 ? -5.475 -31.099 18.576 1.00 79.75 282 GLY A N 1
ATOM 2209 C CA . GLY A 1 282 ? -4.410 -30.191 18.163 1.00 79.75 282 GLY A CA 1
ATOM 2210 C C . GLY A 1 282 ? -3.091 -30.885 17.823 1.00 79.75 282 GLY A C 1
ATOM 2211 O O . GLY A 1 282 ? -2.153 -30.214 17.385 1.00 79.75 282 GLY A O 1
ATOM 2212 N N . ALA A 1 283 ? -2.992 -32.204 18.012 1.00 83.12 283 ALA A N 1
ATOM 2213 C CA . ALA A 1 283 ? -1.759 -32.948 17.792 1.00 83.12 283 ALA A CA 1
ATOM 2214 C C . ALA A 1 283 ? -1.300 -32.829 16.329 1.00 83.12 283 ALA A C 1
ATOM 2216 O O . ALA A 1 283 ? -2.024 -33.143 15.385 1.00 83.12 283 ALA A O 1
ATOM 2217 N N . GLY A 1 284 ? -0.076 -32.336 16.124 1.00 78.62 284 GLY A N 1
ATOM 2218 C CA . GLY A 1 284 ? 0.478 -32.129 14.781 1.00 78.62 284 GLY A CA 1
ATOM 2219 C C . GLY A 1 284 ? -0.148 -30.972 13.983 1.00 78.62 284 GLY A C 1
ATOM 2220 O O . GLY A 1 284 ? 0.209 -30.778 12.812 1.00 78.62 284 GLY A O 1
ATOM 2221 N N . PHE A 1 285 ? -1.054 -30.194 14.585 1.00 82.88 285 PHE A N 1
ATOM 2222 C CA . PHE A 1 285 ? -1.701 -29.065 13.928 1.00 82.88 285 PHE A CA 1
ATOM 2223 C C . PHE A 1 285 ? -0.873 -27.788 14.092 1.00 82.88 285 PHE A C 1
ATOM 2225 O O . PHE A 1 285 ? -0.809 -27.183 15.159 1.00 82.88 285 PHE A O 1
ATOM 2232 N N . ILE A 1 286 ? -0.223 -27.375 13.007 1.00 84.44 286 ILE A N 1
ATOM 2233 C CA . ILE A 1 286 ? 0.537 -26.128 12.906 1.00 84.44 286 ILE A CA 1
ATOM 2234 C C . ILE A 1 286 ? 0.720 -25.780 11.422 1.00 84.44 286 ILE A C 1
ATOM 2236 O O . ILE A 1 286 ? 0.755 -26.680 10.568 1.00 84.44 286 ILE A O 1
ATOM 2240 N N . HIS A 1 287 ? 0.828 -24.491 11.096 1.00 84.69 287 HIS A N 1
ATOM 2241 C CA . HIS A 1 287 ? 1.138 -24.041 9.741 1.00 84.69 287 HIS A CA 1
ATOM 2242 C C . HIS A 1 287 ? 2.653 -23.940 9.560 1.00 84.69 287 HIS A C 1
ATOM 2244 O O . HIS A 1 287 ? 3.338 -23.341 10.384 1.00 84.69 287 HIS A O 1
ATOM 2250 N N . VAL A 1 288 ? 3.172 -24.513 8.473 1.00 83.25 288 VAL A N 1
ATOM 2251 C CA . VAL A 1 288 ? 4.571 -24.343 8.062 1.00 83.25 288 VAL A CA 1
ATOM 2252 C C . VAL A 1 288 ? 4.603 -23.248 7.009 1.00 83.25 288 VAL A C 1
ATOM 2254 O O . VAL A 1 288 ? 4.063 -23.416 5.917 1.00 83.25 288 VAL A O 1
ATOM 2257 N N . HIS A 1 289 ? 5.194 -22.118 7.364 1.00 77.50 289 HIS A N 1
ATOM 2258 C CA . HIS A 1 289 ? 5.244 -20.917 6.545 1.00 77.50 289 HIS A CA 1
ATOM 2259 C C . HIS A 1 289 ? 6.665 -20.698 6.021 1.00 77.50 289 HIS A C 1
ATOM 2261 O O . HIS A 1 289 ? 7.630 -21.022 6.709 1.00 77.50 289 HIS A O 1
ATOM 2267 N N . HIS A 1 290 ? 6.807 -20.162 4.811 1.00 75.75 290 HIS A N 1
ATOM 2268 C CA . HIS A 1 290 ? 8.121 -19.811 4.274 1.00 75.75 290 HIS A CA 1
ATOM 2269 C C . HIS A 1 290 ? 8.476 -18.405 4.740 1.00 75.75 290 HIS A C 1
ATOM 2271 O O . HIS A 1 290 ? 7.726 -17.479 4.462 1.00 75.75 290 HIS A O 1
ATOM 2277 N N . VAL A 1 291 ? 9.618 -18.236 5.407 1.00 69.50 291 VAL A N 1
ATOM 2278 C CA . VAL A 1 291 ? 10.077 -16.926 5.912 1.00 69.50 291 VAL A CA 1
ATOM 2279 C C . VAL A 1 291 ? 10.163 -15.893 4.779 1.00 69.50 291 VAL A C 1
ATOM 2281 O O . VAL A 1 291 ? 9.860 -14.717 4.975 1.00 69.50 291 VAL A O 1
ATOM 2284 N N . VAL A 1 292 ? 10.523 -16.354 3.578 1.00 60.97 292 VAL A N 1
ATOM 2285 C CA . VAL A 1 292 ? 10.350 -15.619 2.324 1.00 60.97 292 VAL A CA 1
ATOM 2286 C C . VAL A 1 292 ? 9.214 -16.288 1.547 1.00 60.97 292 VAL A C 1
ATOM 2288 O O . VAL A 1 292 ? 9.369 -17.448 1.157 1.00 60.97 292 VAL A O 1
ATOM 2291 N N . PRO A 1 293 ? 8.072 -15.618 1.317 1.00 56.62 293 PRO A N 1
ATOM 2292 C CA . PRO A 1 293 ? 6.940 -16.251 0.658 1.00 56.62 293 PRO A CA 1
ATOM 2293 C C . PRO A 1 293 ? 7.293 -16.722 -0.761 1.00 56.62 293 PRO A C 1
ATOM 2295 O O . PRO A 1 293 ? 7.837 -15.963 -1.561 1.00 56.62 293 PRO A O 1
ATOM 2298 N N . LEU A 1 294 ? 6.925 -17.960 -1.109 1.00 49.56 294 LEU A N 1
ATOM 2299 C CA . LEU A 1 294 ? 7.245 -18.576 -2.410 1.00 49.56 294 LEU A CA 1
ATOM 2300 C C . LEU A 1 294 ? 6.663 -17.829 -3.622 1.00 49.56 294 LEU A C 1
ATOM 2302 O O . LEU A 1 294 ? 7.077 -18.050 -4.760 1.00 49.56 294 LEU A O 1
ATOM 2306 N N . HIS A 1 295 ? 5.680 -16.950 -3.417 1.00 42.84 295 HIS A N 1
ATOM 2307 C CA . HIS A 1 295 ? 5.162 -16.110 -4.494 1.00 42.84 295 HIS A CA 1
ATOM 2308 C C . HIS A 1 295 ? 6.158 -15.031 -4.951 1.00 42.84 295 HIS A C 1
ATOM 2310 O O . HIS A 1 295 ? 6.018 -14.548 -6.071 1.00 42.84 295 HIS A O 1
ATOM 2316 N N . PHE A 1 296 ? 7.188 -14.730 -4.148 1.00 36.16 296 PHE A N 1
ATOM 2317 C CA . PHE A 1 296 ? 8.249 -13.774 -4.482 1.00 36.16 296 PHE A CA 1
ATOM 2318 C C . PHE A 1 296 ? 9.505 -14.396 -5.103 1.00 36.16 296 PHE A C 1
ATOM 2320 O O . PHE A 1 296 ? 10.278 -13.674 -5.724 1.00 36.16 296 PHE A O 1
ATOM 2327 N N . SER A 1 297 ? 9.732 -15.703 -4.949 1.00 40.38 297 SER A N 1
ATOM 2328 C CA . SER A 1 297 ? 11.018 -16.341 -5.277 1.00 40.38 297 SER A CA 1
ATOM 2329 C C . SER A 1 297 ? 10.979 -17.360 -6.425 1.00 40.38 297 SER A C 1
ATOM 2331 O O . SER A 1 297 ? 12.037 -17.804 -6.859 1.00 40.38 297 SER A O 1
ATOM 2333 N N . GLY A 1 298 ? 9.801 -17.696 -6.965 1.00 45.06 298 GLY A N 1
ATOM 2334 C CA . GLY A 1 298 ? 9.668 -18.703 -8.031 1.00 45.06 298 GLY A CA 1
ATOM 2335 C C . GLY A 1 298 ? 9.821 -20.142 -7.513 1.00 45.06 298 GLY A C 1
ATOM 2336 O O . GLY A 1 298 ? 9.512 -20.415 -6.353 1.00 45.06 298 GLY A O 1
ATOM 2337 N N . GLU A 1 299 ? 10.258 -21.075 -8.368 1.00 42.19 299 GLU A N 1
ATOM 2338 C CA . GLU A 1 299 ? 10.743 -22.388 -7.915 1.00 42.19 299 GLU A CA 1
ATOM 2339 C C . GLU A 1 299 ? 12.079 -22.192 -7.194 1.00 42.19 299 GLU A C 1
ATOM 2341 O O . GLU A 1 299 ? 13.063 -21.758 -7.788 1.00 42.19 299 GLU A O 1
ATOM 2346 N N . VAL A 1 300 ? 12.112 -22.494 -5.899 1.00 51.91 300 VAL A N 1
ATOM 2347 C CA . VAL A 1 300 ? 13.320 -22.380 -5.077 1.00 51.91 300 VAL A CA 1
ATOM 2348 C C . VAL A 1 300 ? 13.562 -23.698 -4.375 1.00 51.91 300 VAL A C 1
ATOM 2350 O O . VAL A 1 300 ? 12.648 -24.245 -3.749 1.00 51.91 300 VAL A O 1
ATOM 2353 N N . GLU A 1 301 ? 14.808 -24.166 -4.395 1.00 53.09 301 GLU A N 1
ATOM 2354 C CA . GLU A 1 301 ? 15.254 -25.172 -3.436 1.00 53.09 301 GLU A CA 1
ATOM 2355 C C . GLU A 1 301 ? 15.116 -24.584 -2.027 1.00 53.09 301 GLU A C 1
ATOM 2357 O O . GLU A 1 301 ? 15.839 -23.676 -1.621 1.00 53.09 301 GLU A O 1
ATOM 2362 N N . THR A 1 302 ? 14.115 -25.065 -1.295 1.00 58.00 302 THR A N 1
ATOM 2363 C CA . THR A 1 302 ? 13.809 -24.604 0.057 1.00 58.00 302 THR A CA 1
ATOM 2364 C C . THR A 1 302 ? 14.402 -25.582 1.057 1.00 58.00 302 THR A C 1
ATOM 2366 O O . THR A 1 302 ? 14.110 -26.776 1.023 1.00 58.00 302 THR A O 1
ATOM 2369 N N . THR A 1 303 ? 15.208 -25.074 1.982 1.00 70.06 303 THR A N 1
ATOM 2370 C CA . THR A 1 303 ? 15.712 -25.838 3.127 1.00 70.06 303 THR A CA 1
ATOM 2371 C C . THR A 1 303 ? 14.804 -25.641 4.343 1.00 70.06 303 THR A C 1
ATOM 2373 O O . THR A 1 303 ? 14.028 -24.687 4.422 1.00 70.06 303 THR A O 1
ATOM 2376 N N . LEU A 1 304 ? 14.925 -26.516 5.345 1.00 75.06 304 LEU A N 1
ATOM 2377 C CA . LEU A 1 304 ? 14.154 -26.416 6.595 1.00 75.06 304 LEU A CA 1
ATOM 2378 C C . LEU A 1 304 ? 14.400 -25.104 7.369 1.00 75.06 304 LEU A C 1
ATOM 2380 O O . LEU A 1 304 ? 13.584 -24.721 8.211 1.00 75.06 304 LEU A O 1
ATOM 2384 N N . GLU A 1 305 ? 15.510 -24.415 7.102 1.00 75.06 305 GLU A N 1
ATOM 2385 C CA . GLU A 1 305 ? 15.874 -23.134 7.724 1.00 75.06 305 GLU A CA 1
ATOM 2386 C C . GLU A 1 305 ? 15.054 -21.960 7.179 1.00 75.06 305 GLU A C 1
ATOM 2388 O O . GLU A 1 305 ? 14.853 -20.971 7.875 1.00 75.06 305 GLU A O 1
ATOM 2393 N N . HIS A 1 306 ? 14.508 -22.095 5.969 1.00 73.25 306 HIS A N 1
ATOM 2394 C CA . HIS A 1 306 ? 13.622 -21.103 5.358 1.00 73.25 306 HIS A CA 1
ATOM 2395 C C . HIS A 1 306 ? 12.149 -21.300 5.731 1.00 73.25 306 HIS A C 1
ATOM 2397 O O . HIS A 1 306 ? 11.280 -20.579 5.238 1.00 73.25 306 HIS A O 1
ATOM 2403 N N . LEU A 1 307 ? 11.863 -22.263 6.609 1.00 83.69 307 LEU A N 1
ATOM 2404 C CA . LEU A 1 307 ? 10.529 -22.571 7.101 1.00 83.69 307 LEU A CA 1
ATOM 2405 C C . LEU A 1 307 ? 10.390 -22.155 8.565 1.00 83.69 307 LEU A C 1
ATOM 2407 O O . LEU A 1 307 ? 11.306 -22.345 9.363 1.00 83.69 307 LEU A O 1
ATOM 2411 N N . VAL A 1 308 ? 9.210 -21.670 8.929 1.00 88.00 308 VAL A N 1
ATOM 2412 C CA . VAL A 1 308 ? 8.845 -21.268 10.289 1.00 88.00 308 VAL A CA 1
ATOM 2413 C C . VAL A 1 308 ? 7.485 -21.853 10.662 1.00 88.00 308 VAL A C 1
ATOM 2415 O O . VAL A 1 308 ? 6.560 -21.887 9.847 1.00 88.00 308 VAL A O 1
ATOM 2418 N N . LEU A 1 309 ? 7.356 -22.343 11.893 1.00 90.06 309 LEU A N 1
ATOM 2419 C CA . LEU A 1 309 ? 6.092 -22.837 12.431 1.00 90.06 309 LEU A CA 1
ATOM 2420 C C . LEU A 1 309 ? 5.236 -21.689 12.971 1.00 90.06 309 LEU A C 1
ATOM 2422 O O . LEU A 1 309 ? 5.637 -20.988 13.898 1.00 90.06 309 LEU A O 1
ATOM 2426 N N . LEU A 1 310 ? 4.021 -21.529 12.452 1.00 89.12 310 LEU A N 1
ATOM 2427 C CA . LEU A 1 310 ? 3.078 -20.489 12.865 1.00 89.12 310 LEU A CA 1
ATOM 2428 C C . LEU A 1 310 ? 1.728 -21.085 13.257 1.00 89.12 310 LEU A C 1
ATOM 2430 O O . LEU A 1 310 ? 1.230 -22.018 12.625 1.00 89.12 310 LEU A O 1
ATOM 2434 N N . CYS A 1 311 ? 1.085 -20.510 14.276 1.00 87.44 311 CYS A N 1
ATOM 2435 C CA . CYS A 1 311 ? -0.315 -20.825 14.553 1.00 87.44 311 CYS A CA 1
ATOM 2436 C C . CYS A 1 311 ? -1.249 -20.180 13.521 1.00 87.44 311 CYS A C 1
ATOM 2438 O O . CYS A 1 311 ? -0.858 -19.238 12.831 1.00 87.44 311 CYS A O 1
ATOM 2440 N N . ALA A 1 312 ? -2.503 -20.640 13.454 1.00 81.88 312 ALA A N 1
ATOM 2441 C CA . ALA A 1 312 ? -3.499 -20.116 12.516 1.00 81.88 312 ALA A CA 1
ATOM 2442 C C . ALA A 1 312 ? -3.618 -18.583 12.563 1.00 81.88 312 ALA A C 1
ATOM 2444 O O . ALA A 1 312 ? -3.585 -17.929 11.524 1.00 81.88 312 ALA A O 1
ATOM 2445 N N . ASN A 1 313 ? -3.640 -18.004 13.765 1.00 85.25 313 ASN A N 1
ATOM 2446 C CA . ASN A 1 313 ? -3.744 -16.557 13.939 1.00 85.25 313 ASN A CA 1
ATOM 2447 C C . ASN A 1 313 ? -2.466 -15.824 13.512 1.00 85.25 313 ASN A C 1
ATOM 2449 O O . ASN A 1 313 ? -2.549 -14.824 12.809 1.00 85.25 313 ASN A O 1
ATOM 2453 N N . CYS A 1 314 ? -1.280 -16.307 13.902 1.00 85.00 314 CYS A N 1
ATOM 2454 C CA . CYS A 1 314 ? -0.020 -15.660 13.511 1.00 85.00 314 CYS A CA 1
ATOM 2455 C C . CYS A 1 314 ? 0.214 -15.755 12.006 1.00 85.00 314 CYS A C 1
ATOM 2457 O O . CYS A 1 314 ? 0.642 -14.775 11.410 1.00 85.00 314 CYS A O 1
ATOM 2459 N N . HIS A 1 315 ? -0.132 -16.887 11.390 1.00 81.25 315 HIS A N 1
ATOM 2460 C CA . HIS A 1 315 ? -0.049 -17.047 9.943 1.00 81.25 315 HIS A CA 1
ATOM 2461 C C . HIS A 1 315 ? -0.909 -15.994 9.233 1.00 81.25 315 HIS A C 1
ATOM 2463 O O . HIS A 1 315 ? -0.406 -15.259 8.393 1.00 81.25 315 HIS A O 1
ATOM 2469 N N . GLN A 1 316 ? -2.166 -15.826 9.658 1.00 74.38 316 GLN A N 1
ATOM 2470 C CA . GLN A 1 316 ? -3.046 -14.780 9.125 1.00 74.38 316 GLN A CA 1
ATOM 2471 C C . GLN A 1 316 ? -2.490 -13.366 9.355 1.00 74.38 316 GLN A C 1
ATOM 2473 O O . GLN A 1 316 ? -2.540 -12.519 8.467 1.00 74.38 316 GLN A O 1
ATOM 2478 N N . MET A 1 317 ? -1.943 -13.086 10.542 1.00 82.69 317 MET A N 1
ATOM 2479 C CA . MET A 1 317 ? -1.428 -11.752 10.871 1.00 82.69 317 MET A CA 1
ATOM 2480 C C . MET A 1 317 ? -0.128 -11.397 10.147 1.00 82.69 317 MET A C 1
ATOM 2482 O O . MET A 1 317 ? 0.091 -10.214 9.885 1.00 82.69 317 MET A O 1
ATOM 2486 N N . ILE A 1 318 ? 0.705 -12.379 9.787 1.00 79.31 318 ILE A N 1
ATOM 2487 C CA . ILE A 1 318 ? 1.892 -12.142 8.954 1.00 79.31 318 ILE A CA 1
ATOM 2488 C C . ILE A 1 318 ? 1.492 -11.575 7.593 1.00 79.31 318 ILE A C 1
ATOM 2490 O O . ILE A 1 318 ? 2.143 -10.648 7.121 1.00 79.31 318 ILE A O 1
ATOM 2494 N N . HIS A 1 319 ? 0.392 -12.055 7.014 1.00 71.75 319 HIS A N 1
ATOM 2495 C CA . HIS A 1 319 ? -0.112 -11.590 5.718 1.00 71.75 319 HIS A CA 1
ATOM 2496 C C . HIS A 1 319 ? -1.066 -10.394 5.816 1.00 71.75 319 HIS A C 1
ATOM 2498 O O . HIS A 1 319 ? -1.527 -9.878 4.800 1.00 71.75 319 HIS A O 1
ATOM 2504 N N . ARG A 1 320 ? -1.385 -9.919 7.026 1.00 64.81 320 ARG A N 1
ATOM 2505 C CA . ARG A 1 320 ? -2.334 -8.819 7.200 1.00 64.81 320 ARG A CA 1
ATOM 2506 C C . ARG A 1 320 ? -1.670 -7.470 6.912 1.00 64.81 320 ARG A C 1
ATOM 2508 O O . ARG A 1 320 ? -0.899 -6.943 7.722 1.00 64.81 320 ARG A O 1
ATOM 2515 N N . GLY A 1 321 ? -2.056 -6.877 5.787 1.00 52.47 321 GLY A N 1
ATOM 2516 C CA . GLY A 1 321 ? -1.632 -5.550 5.347 1.00 52.47 321 GLY A CA 1
ATOM 2517 C C . GLY A 1 321 ? -1.002 -5.572 3.951 1.00 52.47 321 GLY A C 1
ATOM 2518 O O . GLY A 1 321 ? -0.994 -6.611 3.303 1.00 52.47 321 GLY A O 1
ATOM 2519 N N . PRO A 1 322 ? -0.478 -4.428 3.482 1.00 39.75 322 PRO A N 1
ATOM 2520 C CA . PRO A 1 322 ? 0.091 -4.304 2.136 1.00 39.75 322 PRO A CA 1
ATOM 2521 C C . PRO A 1 322 ? 1.445 -5.014 1.964 1.00 39.75 322 PRO A C 1
ATOM 2523 O O . PRO A 1 322 ? 1.877 -5.244 0.841 1.00 39.75 322 PRO A O 1
ATOM 2526 N N . SER A 1 323 ? 2.124 -5.364 3.061 1.00 49.84 323 SER A N 1
ATOM 2527 C CA . SER A 1 323 ? 3.360 -6.150 3.057 1.00 49.84 323 SER A CA 1
ATOM 2528 C C . SER A 1 323 ? 3.300 -7.237 4.125 1.00 49.84 323 SER A C 1
ATOM 2530 O O . SER A 1 323 ? 2.711 -7.031 5.198 1.00 49.84 323 SER A O 1
ATOM 2532 N N . TRP A 1 324 ? 3.941 -8.375 3.846 1.00 65.06 324 TRP A N 1
ATOM 2533 C CA . TRP A 1 324 ? 4.084 -9.433 4.836 1.00 65.06 324 TRP A CA 1
ATOM 2534 C C . TRP A 1 324 ? 5.064 -9.002 5.930 1.00 65.06 324 TRP A C 1
ATOM 2536 O O . TRP A 1 324 ? 5.952 -8.181 5.695 1.00 65.06 324 TRP A O 1
ATOM 2546 N N . LYS A 1 325 ? 4.864 -9.519 7.139 1.00 80.56 325 LYS A N 1
ATOM 2547 C CA . LYS A 1 325 ? 5.733 -9.255 8.292 1.00 80.56 325 LYS A CA 1
ATOM 2548 C C . LYS A 1 325 ? 6.682 -10.417 8.494 1.00 80.56 325 LYS A C 1
ATOM 2550 O O . LYS A 1 325 ? 6.281 -11.565 8.314 1.00 80.56 325 LYS A O 1
ATOM 2555 N N . THR A 1 326 ? 7.902 -10.154 8.936 1.00 82.94 326 THR A N 1
ATOM 2556 C CA . THR A 1 326 ? 8.755 -11.248 9.406 1.00 82.94 326 THR A CA 1
ATOM 2557 C C . THR A 1 326 ? 8.210 -11.818 10.725 1.00 82.94 326 THR A C 1
ATOM 2559 O O . THR A 1 326 ? 7.504 -11.119 11.471 1.00 82.94 326 THR A O 1
ATOM 2562 N N . PRO A 1 327 ? 8.517 -13.084 11.062 1.00 84.44 327 PRO A N 1
ATOM 2563 C CA . PRO A 1 327 ? 8.180 -13.650 12.366 1.00 84.44 327 PRO A CA 1
ATOM 2564 C C . PRO A 1 327 ? 8.670 -12.790 13.542 1.00 84.44 327 PRO A C 1
ATOM 2566 O O . PRO A 1 327 ? 7.960 -12.657 14.541 1.00 84.44 327 PRO A O 1
ATOM 2569 N N . GLU A 1 328 ? 9.845 -12.168 13.420 1.00 85.62 328 GLU A N 1
ATOM 2570 C CA . GLU A 1 328 ? 10.429 -11.277 14.427 1.00 85.62 328 GLU A CA 1
ATOM 2571 C C . GLU A 1 328 ? 9.637 -9.975 14.570 1.00 85.62 328 GLU A C 1
ATOM 2573 O O . GLU A 1 328 ? 9.347 -9.551 15.691 1.00 85.62 328 GLU A O 1
ATOM 2578 N N . GLU A 1 329 ? 9.237 -9.357 13.455 1.00 86.12 329 GLU A N 1
ATOM 2579 C CA . GLU A 1 329 ? 8.401 -8.154 13.459 1.00 86.12 329 GLU A CA 1
ATOM 2580 C C . GLU A 1 329 ? 7.055 -8.425 14.132 1.00 86.12 329 GLU A C 1
ATOM 2582 O O . GLU A 1 329 ? 6.619 -7.665 15.003 1.00 86.12 329 GLU A O 1
ATOM 2587 N N . LEU A 1 330 ? 6.407 -9.540 13.777 1.00 89.38 330 LEU A N 1
ATOM 2588 C CA . LEU A 1 330 ? 5.133 -9.916 14.379 1.00 89.38 330 LEU A CA 1
ATOM 2589 C C . LEU A 1 330 ? 5.287 -10.237 15.872 1.00 89.38 330 LEU A C 1
ATOM 2591 O O . LEU A 1 330 ? 4.442 -9.834 16.676 1.00 89.38 330 LEU A O 1
ATOM 2595 N N . ARG A 1 331 ? 6.381 -10.897 16.271 1.00 91.12 331 ARG A N 1
ATOM 2596 C CA . ARG A 1 331 ? 6.702 -11.132 17.687 1.00 91.12 331 ARG A CA 1
ATOM 2597 C C . ARG A 1 331 ? 6.858 -9.807 18.439 1.00 91.12 331 ARG A C 1
ATOM 2599 O O . ARG A 1 331 ? 6.311 -9.672 19.532 1.00 91.12 331 ARG A O 1
ATOM 2606 N N . GLY A 1 332 ? 7.533 -8.820 17.849 1.00 90.06 332 GLY A N 1
ATOM 2607 C CA . GLY A 1 332 ? 7.670 -7.475 18.413 1.00 90.06 332 GLY A CA 1
ATOM 2608 C C . GLY A 1 332 ? 6.322 -6.792 18.663 1.00 90.06 332 GLY A C 1
ATOM 2609 O O . GLY A 1 332 ? 6.099 -6.253 19.747 1.00 90.06 332 GLY A O 1
ATOM 2610 N N . ILE A 1 333 ? 5.391 -6.888 17.705 1.00 89.62 333 ILE A N 1
ATOM 2611 C CA . ILE A 1 333 ? 4.021 -6.365 17.845 1.00 89.62 333 ILE A CA 1
ATOM 2612 C C . ILE A 1 333 ? 3.297 -7.046 19.014 1.00 89.62 333 ILE A C 1
ATOM 2614 O O . ILE A 1 333 ? 2.727 -6.370 19.869 1.00 89.62 333 ILE A O 1
ATOM 2618 N N . ILE A 1 334 ? 3.354 -8.379 19.088 1.00 89.62 334 ILE A N 1
ATOM 2619 C CA . ILE A 1 334 ? 2.689 -9.151 20.148 1.00 89.62 334 ILE A CA 1
ATOM 2620 C C . ILE A 1 334 ? 3.236 -8.781 21.530 1.00 89.62 334 ILE A C 1
ATOM 2622 O O . ILE A 1 334 ? 2.459 -8.601 22.467 1.00 89.62 334 ILE A O 1
ATOM 2626 N N . LEU A 1 335 ? 4.559 -8.658 21.670 1.00 87.81 335 LEU A N 1
ATOM 2627 C CA . LEU A 1 335 ? 5.193 -8.292 22.938 1.00 87.81 335 LEU A CA 1
ATOM 2628 C C . LEU A 1 335 ? 4.847 -6.860 23.357 1.00 87.81 335 LEU A C 1
ATOM 2630 O O . LEU A 1 335 ? 4.526 -6.638 24.523 1.00 87.81 335 LEU A O 1
ATOM 2634 N N . ALA A 1 336 ? 4.833 -5.913 22.416 1.00 84.12 336 ALA A N 1
ATOM 2635 C CA . ALA A 1 336 ? 4.429 -4.535 22.686 1.00 84.12 336 ALA A CA 1
ATOM 2636 C C . ALA A 1 336 ? 2.976 -4.442 23.184 1.00 84.12 336 ALA A C 1
ATOM 2638 O O . ALA A 1 336 ? 2.682 -3.641 24.067 1.00 84.12 336 ALA A O 1
ATOM 2639 N N . SER A 1 337 ? 2.075 -5.284 22.666 1.00 81.62 337 SER A N 1
ATOM 2640 C CA . SER A 1 337 ? 0.673 -5.338 23.105 1.00 81.62 337 SER A CA 1
ATOM 2641 C C . SER A 1 337 ? 0.445 -6.118 24.407 1.00 81.62 337 SER A C 1
ATOM 2643 O O . SER A 1 337 ? -0.597 -5.947 25.032 1.00 81.62 337 SER A O 1
ATOM 2645 N N . ARG A 1 338 ? 1.384 -6.985 24.813 1.00 77.38 338 ARG A N 1
ATOM 2646 C CA . ARG A 1 338 ? 1.311 -7.786 26.052 1.00 77.38 338 ARG A CA 1
ATOM 2647 C C . ARG A 1 338 ? 2.050 -7.160 27.237 1.00 77.38 338 ARG A C 1
ATOM 2649 O O . ARG A 1 338 ? 1.909 -7.660 28.352 1.00 77.38 338 ARG A O 1
ATOM 2656 N N . ALA A 1 339 ? 2.842 -6.109 27.023 1.00 60.91 339 ALA A N 1
ATOM 2657 C CA . ALA A 1 339 ? 3.499 -5.398 28.113 1.00 60.91 339 ALA A CA 1
ATOM 2658 C C . ALA A 1 339 ? 2.437 -4.810 29.064 1.00 60.91 339 ALA A C 1
ATOM 2660 O O . ALA A 1 339 ? 1.496 -4.169 28.588 1.00 60.91 339 ALA A O 1
ATOM 2661 N N . PRO A 1 340 ? 2.552 -5.008 30.391 1.00 54.47 340 PRO A N 1
ATOM 2662 C CA . PRO A 1 340 ? 1.624 -4.399 31.330 1.00 54.47 340 PRO A CA 1
ATOM 2663 C C . PRO A 1 340 ? 1.714 -2.879 31.188 1.00 54.47 340 PRO A C 1
ATOM 2665 O O . PRO A 1 340 ? 2.772 -2.282 31.390 1.00 54.47 340 PRO A O 1
ATOM 2668 N N . THR A 1 341 ? 0.600 -2.240 30.832 1.00 50.94 341 THR A N 1
ATOM 2669 C CA . THR A 1 341 ? 0.429 -0.800 31.020 1.00 50.94 341 THR A CA 1
ATOM 2670 C C . THR A 1 341 ? 0.687 -0.511 32.493 1.00 50.94 341 THR A C 1
ATOM 2672 O O . THR A 1 341 ? -0.037 -1.037 33.338 1.00 50.94 341 THR A O 1
ATOM 2675 N N . ASN A 1 342 ? 1.749 0.249 32.786 1.00 44.56 342 ASN A N 1
ATOM 2676 C CA . ASN A 1 342 ? 2.151 0.637 34.137 1.00 44.56 342 ASN A CA 1
ATOM 2677 C C . ASN A 1 342 ? 0.927 0.926 35.009 1.00 44.56 342 ASN A C 1
ATOM 2679 O O . ASN A 1 342 ? 0.093 1.766 34.666 1.00 44.56 342 ASN A O 1
ATOM 2683 N N . ALA A 1 343 ? 0.843 0.199 36.122 1.00 43.78 343 ALA A N 1
ATOM 2684 C CA . ALA A 1 343 ? -0.133 0.421 37.166 1.00 43.78 343 ALA A CA 1
ATOM 2685 C C . ALA A 1 343 ? -0.143 1.903 37.567 1.00 43.78 343 ALA A C 1
ATOM 2687 O O . ALA A 1 343 ? 0.906 2.495 37.831 1.00 43.78 343 ALA A O 1
ATOM 2688 N N . ASN A 1 344 ? -1.341 2.484 37.611 1.00 39.09 344 ASN A N 1
ATOM 2689 C CA . ASN A 1 344 ? -1.606 3.719 38.338 1.00 39.09 344 ASN A CA 1
ATOM 2690 C C . ASN A 1 344 ? -1.057 3.580 39.770 1.00 39.09 344 ASN A C 1
ATOM 2692 O O . ASN A 1 344 ? -1.430 2.619 40.446 1.00 39.09 344 ASN A O 1
ATOM 2696 N N . PRO A 1 345 ? -0.237 4.517 40.276 1.00 51.56 345 PRO A N 1
ATOM 2697 C CA . PRO A 1 345 ? -0.029 4.625 41.706 1.00 51.56 345 PRO A CA 1
ATOM 2698 C C . PRO A 1 345 ? -1.270 5.302 42.302 1.00 51.56 345 PRO A C 1
ATOM 2700 O O . PRO A 1 345 ? -1.401 6.523 42.278 1.00 51.56 345 PRO A O 1
ATOM 2703 N N . THR A 1 346 ? -2.207 4.497 42.792 1.00 49.78 346 THR A N 1
ATOM 2704 C CA . THR A 1 346 ? -3.247 4.925 43.735 1.00 49.78 346 THR A CA 1
ATOM 2705 C C . THR A 1 346 ? -3.015 4.199 45.050 1.00 49.78 346 THR A C 1
ATOM 2707 O O . THR A 1 346 ? -3.365 3.026 45.160 1.00 49.78 346 THR A O 1
ATOM 2710 N N . GLU A 1 347 ? -2.319 4.858 45.974 1.00 44.53 347 GLU A N 1
ATOM 2711 C CA . GLU A 1 347 ? -2.795 5.326 47.295 1.00 44.53 347 GLU A CA 1
ATOM 2712 C C . GLU A 1 347 ? -1.614 5.799 48.152 1.00 44.53 347 GLU A C 1
ATOM 2714 O O . GLU A 1 347 ? -0.581 5.091 48.206 1.00 44.53 347 GLU A O 1
#

Organism: NCBI:txid2584121